Protein AF-A0A7J7MA39-F1 (afdb_monomer_lite)

Foldseek 3Di:
DDDDDDDPPPPPDDPVVVVVVVVVVVVVVVVVVVVVCVVVVCVVVVVVVCCVVCVVVVCVVCVVVVVVVCVVCVVVVVVVVVVCCVVVPPDDPPDCDLVNVLVVLVVQLVPPDDDPPVSNQVSLLVNLVSVLVVDDCLVLFDFLVRAAAEEQQFFLAPVVLVVVVLVVDQKHFYAHPDSFHTQAIAGNVQCVVPDNVVSHGNNVTDGDHDDPQFDQDDDPVGPTRGGTDHVQSSVCSSSVHRDDDPSPPPPPDD

Sequence (254 aa):
MYSATTSTDLYFKPIFLHGISASSHIVLLFFYHFIGFGEAGLIWIIPQFICSRYGLAIGAKVAPAVLVLVWICFPIAYLIRKLLDYFLGNGHATLFRRVEVQTLVDFYGNETGKGGKLTQDKMTIIAGALQLTQKIAKDTMTPISDTFAVDINAKLDRNLMKSILEKGHSRVPVYYDQSTNIIGMILVKNLLTTHPADEAPVKSVTIRKILRYIICVKLAEEEEAVGIITMEDAIEELLQEEIFDETDNHYEDS

pLDDT: mean 74.54, std 15.06, range [31.69, 94.0]

Structure (mmCIF, N/CA/C/O backbone):
data_AF-A0A7J7MA39-F1
#
_entry.id   AF-A0A7J7MA39-F1
#
loop_
_atom_site.group_PDB
_atom_site.id
_atom_site.type_symbol
_atom_site.label_atom_id
_atom_site.label_alt_id
_atom_site.label_comp_id
_atom_site.label_asym_id
_atom_site.label_entity_id
_atom_site.label_seq_id
_atom_site.pdbx_PDB_ins_code
_atom_site.Cartn_x
_atom_site.Cartn_y
_atom_site.Cartn_z
_atom_site.occupancy
_atom_site.B_iso_or_equiv
_atom_site.auth_seq_id
_atom_site.auth_comp_id
_atom_site.auth_asym_id
_atom_site.auth_atom_id
_atom_site.pdbx_PDB_model_num
ATOM 1 N N . MET A 1 1 ? 108.972 29.469 -40.947 1.00 34.16 1 MET A N 1
ATOM 2 C CA . MET A 1 1 ? 109.687 30.409 -41.831 1.00 34.16 1 MET A CA 1
ATOM 3 C C . MET A 1 1 ? 108.675 30.904 -42.857 1.00 34.16 1 MET A C 1
ATOM 5 O O . MET A 1 1 ? 108.171 30.067 -43.583 1.00 34.16 1 MET A O 1
ATOM 9 N N . TYR A 1 2 ? 108.350 32.206 -42.792 1.00 31.69 2 TYR A N 1
ATOM 10 C CA . TYR A 1 2 ? 107.570 33.053 -43.726 1.00 31.69 2 TYR A CA 1
ATOM 11 C C . TYR A 1 2 ? 106.163 32.574 -44.154 1.00 31.69 2 TYR A C 1
ATOM 13 O O . TYR A 1 2 ? 106.038 31.564 -44.825 1.00 31.69 2 TYR A O 1
ATOM 21 N N . SER A 1 3 ? 105.048 33.153 -43.685 1.00 36.38 3 SER A N 1
ATOM 22 C CA . SER A 1 3 ? 104.538 34.548 -43.728 1.00 36.38 3 SER A CA 1
ATOM 23 C C . SER A 1 3 ? 103.878 34.934 -45.060 1.00 36.38 3 SER A C 1
ATOM 25 O O . SER A 1 3 ? 104.461 34.709 -46.115 1.00 36.38 3 SER A O 1
ATOM 27 N N . ALA A 1 4 ? 102.738 35.628 -44.907 1.00 39.31 4 ALA A N 1
ATOM 28 C CA . ALA A 1 4 ? 102.087 36.579 -45.816 1.00 39.31 4 ALA A CA 1
ATOM 29 C C . ALA A 1 4 ? 101.070 36.042 -46.840 1.00 39.31 4 ALA A C 1
ATOM 31 O O . ALA A 1 4 ? 101.308 35.017 -47.459 1.00 39.31 4 ALA A O 1
ATOM 32 N N . THR A 1 5 ? 99.958 36.699 -47.189 1.00 43.91 5 THR A N 1
ATOM 33 C CA . THR A 1 5 ? 99.086 37.765 -46.639 1.00 43.91 5 THR A CA 1
ATOM 34 C C . THR A 1 5 ? 97.848 37.756 -47.572 1.00 43.91 5 THR A C 1
ATOM 36 O O . THR A 1 5 ? 97.950 37.327 -48.721 1.00 43.91 5 THR A O 1
ATOM 39 N N . THR A 1 6 ? 96.720 38.318 -47.119 1.00 40.22 6 THR A N 1
ATOM 40 C CA . THR A 1 6 ? 95.650 38.969 -47.925 1.00 40.22 6 THR A CA 1
ATOM 41 C C . THR A 1 6 ? 94.776 38.133 -48.872 1.00 40.22 6 THR A C 1
ATOM 43 O O . THR A 1 6 ? 95.186 37.783 -49.971 1.00 40.22 6 THR A O 1
ATOM 46 N N . SER A 1 7 ? 93.483 38.015 -48.545 1.00 38.22 7 SER A N 1
ATOM 47 C CA . SER A 1 7 ? 92.429 38.825 -49.202 1.00 38.22 7 SER A CA 1
ATOM 48 C C . SER A 1 7 ? 91.036 38.394 -48.742 1.00 38.22 7 SER A C 1
ATOM 50 O O . SER A 1 7 ? 90.513 37.347 -49.115 1.00 38.22 7 SER A O 1
ATOM 52 N N . THR A 1 8 ? 90.431 39.241 -47.922 1.00 42.62 8 THR A N 1
ATOM 53 C CA . THR A 1 8 ? 89.078 39.167 -47.361 1.00 42.62 8 THR A CA 1
ATOM 54 C C . THR A 1 8 ? 88.000 39.644 -48.345 1.00 42.62 8 THR A C 1
ATOM 56 O O . THR A 1 8 ? 87.082 40.336 -47.930 1.00 42.62 8 THR A O 1
ATOM 59 N N . ASP A 1 9 ? 88.075 39.271 -49.627 1.00 40.34 9 ASP A N 1
ATOM 60 C CA . ASP A 1 9 ? 87.175 39.819 -50.666 1.00 40.34 9 ASP A CA 1
ATOM 61 C C . ASP A 1 9 ? 86.405 38.774 -51.495 1.00 40.34 9 ASP A C 1
ATOM 63 O O . ASP A 1 9 ? 85.763 39.121 -52.484 1.00 40.34 9 ASP A O 1
ATOM 67 N N . LEU A 1 10 ? 86.394 37.491 -51.102 1.00 42.72 10 LEU A N 1
ATOM 68 C CA . LEU A 1 10 ? 85.765 36.436 -51.922 1.00 42.72 10 LEU A CA 1
ATOM 69 C C . LEU A 1 10 ? 84.609 35.654 -51.277 1.00 42.72 10 LEU A C 1
ATOM 71 O O . LEU A 1 10 ? 84.162 34.664 -51.848 1.00 42.72 10 LEU A O 1
ATOM 75 N N . TYR A 1 11 ? 84.096 36.076 -50.117 1.00 41.38 11 TYR A N 1
ATOM 76 C CA . TYR A 1 11 ? 83.075 35.304 -49.383 1.00 41.38 11 TYR A CA 1
ATOM 77 C C . TYR A 1 11 ? 81.691 35.965 -49.288 1.00 41.38 11 TYR A C 1
ATOM 79 O O . TYR A 1 11 ? 80.802 35.410 -48.647 1.00 41.38 11 TYR A O 1
ATOM 87 N N . PHE A 1 12 ? 81.453 37.108 -49.948 1.00 45.50 12 PHE A N 1
ATOM 88 C CA . PHE A 1 12 ? 80.163 37.819 -49.848 1.00 45.50 12 PHE A CA 1
ATOM 89 C C . PHE A 1 12 ? 79.149 37.532 -50.981 1.00 45.50 12 PHE A C 1
ATOM 91 O O . PHE A 1 12 ? 78.081 38.137 -51.042 1.00 45.50 12 PHE A O 1
ATOM 98 N N . LYS A 1 13 ? 79.407 36.570 -51.877 1.00 47.84 13 LYS A N 1
ATOM 99 C CA . LYS A 1 13 ? 78.417 36.091 -52.870 1.00 47.84 13 LYS A CA 1
ATOM 100 C C . LYS A 1 13 ? 78.799 34.657 -53.272 1.00 47.84 13 LYS A C 1
ATOM 102 O O . LYS A 1 13 ? 79.857 34.514 -53.872 1.00 47.84 13 LYS A O 1
ATOM 107 N N . PRO A 1 14 ? 78.028 33.601 -52.911 1.00 46.00 14 PRO A N 1
ATOM 108 C CA . PRO A 1 14 ? 76.622 33.444 -53.292 1.00 46.00 14 PRO A CA 1
ATOM 109 C C . PRO A 1 14 ? 75.746 32.723 -52.230 1.00 46.00 14 PRO A C 1
ATOM 111 O O . PRO A 1 14 ? 74.982 31.825 -52.565 1.00 46.00 14 PRO A O 1
ATOM 114 N N . ILE A 1 15 ? 75.811 33.089 -50.946 1.00 51.97 15 ILE A N 1
ATOM 115 C CA . ILE A 1 15 ? 74.946 32.460 -49.916 1.00 51.97 15 ILE A CA 1
ATOM 116 C C . ILE A 1 15 ? 73.502 33.002 -49.993 1.00 51.97 15 ILE A C 1
ATOM 118 O O . ILE A 1 15 ? 72.536 32.255 -49.845 1.00 51.97 15 ILE A O 1
ATOM 122 N N . PHE A 1 16 ? 73.335 34.283 -50.347 1.00 48.62 16 PHE A N 1
ATOM 123 C CA . PHE A 1 16 ? 72.013 34.902 -50.523 1.00 48.62 16 PHE A CA 1
ATOM 124 C C . PHE A 1 16 ? 71.206 34.320 -51.698 1.00 48.62 16 PHE A C 1
ATOM 126 O O . PHE A 1 16 ? 69.980 34.298 -51.638 1.00 48.62 16 PHE A O 1
ATOM 133 N N . LEU A 1 17 ? 71.858 33.798 -52.745 1.00 50.12 17 LEU A N 1
ATOM 134 C CA . LEU A 1 17 ? 71.158 33.237 -53.911 1.00 50.12 17 LEU A CA 1
ATOM 135 C C . LEU A 1 17 ? 70.534 31.859 -53.624 1.00 50.12 17 LEU A C 1
ATOM 137 O O . LEU A 1 17 ? 69.466 31.562 -54.154 1.00 50.12 17 LEU A O 1
ATOM 141 N N . HIS A 1 18 ? 71.129 31.056 -52.735 1.00 51.00 18 HIS A N 1
ATOM 142 C CA . HIS A 1 18 ? 70.558 29.765 -52.329 1.00 51.00 18 HIS A CA 1
ATOM 143 C C . HIS A 1 18 ? 69.378 29.914 -51.351 1.00 51.00 18 HIS A C 1
ATOM 145 O O . HIS A 1 18 ? 68.410 29.161 -51.447 1.00 51.00 18 HIS A O 1
ATOM 151 N N . GLY A 1 19 ? 69.408 30.914 -50.460 1.00 53.59 19 GLY A N 1
ATOM 152 C CA . GLY A 1 19 ? 68.295 31.198 -49.540 1.00 53.59 19 GLY A CA 1
ATOM 153 C C . GLY A 1 19 ? 67.065 31.802 -50.231 1.00 53.59 19 GLY A C 1
ATOM 154 O O . GLY A 1 19 ? 65.933 31.438 -49.915 1.00 53.59 19 GLY A O 1
ATOM 155 N N . ILE A 1 20 ? 67.276 32.679 -51.221 1.00 55.56 20 ILE A N 1
ATOM 156 C CA . ILE A 1 20 ? 66.187 33.295 -51.997 1.00 55.56 20 ILE A CA 1
ATOM 157 C C . ILE A 1 20 ? 65.557 32.281 -52.961 1.00 55.56 20 ILE A C 1
ATOM 159 O O . ILE A 1 20 ? 64.333 32.248 -53.077 1.00 55.56 20 ILE A O 1
ATOM 163 N N . SER A 1 21 ? 66.362 31.414 -53.594 1.00 57.47 21 SER A N 1
ATOM 164 C CA . SER A 1 21 ? 65.841 30.373 -54.489 1.00 57.47 21 SER A CA 1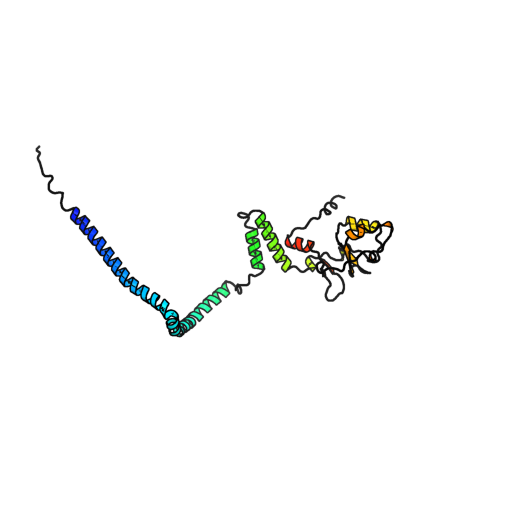
ATOM 165 C C . SER A 1 21 ? 64.971 29.365 -53.730 1.00 57.47 21 SER A C 1
ATOM 167 O O . SER A 1 21 ? 63.853 29.090 -54.151 1.00 57.47 21 SER A O 1
ATOM 169 N N . ALA A 1 22 ? 65.406 28.893 -52.556 1.00 60.16 22 ALA A N 1
ATOM 170 C CA . ALA A 1 22 ? 64.594 27.997 -51.728 1.00 60.16 22 ALA A CA 1
ATOM 171 C C . ALA A 1 22 ? 63.268 28.643 -51.273 1.00 60.16 22 ALA A C 1
ATOM 173 O O . ALA A 1 22 ? 62.227 27.989 -51.302 1.00 60.16 22 ALA A O 1
ATOM 174 N N . SER A 1 23 ? 63.281 29.935 -50.921 1.00 66.00 23 SER A N 1
ATOM 175 C CA . SER A 1 23 ? 62.079 30.675 -50.507 1.00 66.00 23 SER A CA 1
ATOM 176 C C . SER A 1 23 ? 61.074 30.864 -51.653 1.00 66.00 23 SER A C 1
ATOM 178 O O . SER A 1 23 ? 59.878 30.629 -51.476 1.00 66.00 23 SER A O 1
ATOM 180 N N . SER A 1 24 ? 61.540 31.200 -52.864 1.00 70.81 24 SER A N 1
ATOM 181 C CA . SER A 1 24 ? 60.651 31.387 -54.019 1.00 70.81 24 SER A CA 1
ATOM 182 C C . SER A 1 24 ? 59.959 30.091 -54.446 1.00 70.81 24 SER A C 1
ATOM 184 O O . SER A 1 24 ? 58.787 30.115 -54.817 1.00 70.81 24 SER A O 1
ATOM 186 N N . HIS A 1 25 ? 60.654 28.951 -54.352 1.00 77.75 25 HIS A N 1
ATOM 187 C CA . HIS A 1 25 ? 60.080 27.642 -54.690 1.00 77.75 25 HIS A CA 1
ATOM 188 C C . HIS A 1 25 ? 58.974 27.228 -53.718 1.00 77.75 25 HIS A C 1
ATOM 190 O O . HIS A 1 25 ? 57.956 26.682 -54.139 1.00 77.75 25 HIS A O 1
ATOM 196 N N . ILE A 1 26 ? 59.140 27.534 -52.429 1.00 78.81 26 ILE A N 1
ATOM 197 C CA . ILE A 1 26 ? 58.133 27.253 -51.400 1.00 78.81 26 ILE A CA 1
ATOM 198 C C . ILE A 1 26 ? 56.873 28.087 -51.649 1.00 78.81 26 ILE A C 1
ATOM 200 O O . ILE A 1 26 ? 55.771 27.542 -51.651 1.00 78.81 26 ILE A O 1
ATOM 204 N N . VAL A 1 27 ? 57.021 29.386 -51.928 1.00 81.50 27 VAL A N 1
ATOM 205 C CA . VAL A 1 27 ? 55.880 30.271 -52.220 1.00 81.50 27 VAL A CA 1
ATOM 206 C C . VAL A 1 27 ? 55.114 29.794 -53.457 1.00 81.50 27 VAL A C 1
ATOM 208 O O . VAL A 1 27 ? 53.888 29.717 -53.418 1.00 81.50 27 VAL A O 1
ATOM 211 N N . LEU A 1 28 ? 55.808 29.400 -54.529 1.00 81.06 28 LEU A N 1
ATOM 212 C CA . LEU A 1 28 ? 55.158 28.877 -55.735 1.00 81.06 28 LEU A CA 1
ATOM 213 C C . LEU A 1 28 ? 54.421 27.554 -55.485 1.00 81.06 28 LEU A C 1
ATOM 215 O O . LEU A 1 28 ? 53.314 27.381 -55.991 1.00 81.06 28 LEU A O 1
ATOM 219 N N . LEU A 1 29 ? 54.979 26.650 -54.671 1.00 78.81 29 LEU A N 1
ATOM 220 C CA . LEU A 1 29 ? 54.300 25.413 -54.271 1.00 78.81 29 LEU A CA 1
ATOM 221 C C . LEU A 1 29 ? 53.035 25.685 -53.449 1.00 78.81 29 LEU A C 1
ATOM 223 O O . LEU A 1 29 ? 52.005 25.063 -53.706 1.00 78.81 29 LEU A O 1
ATOM 227 N N . PHE A 1 30 ? 53.078 26.637 -52.511 1.00 81.94 30 PHE A N 1
ATOM 228 C CA . PHE A 1 30 ? 51.889 27.052 -51.762 1.00 81.94 30 PHE A CA 1
ATOM 229 C C . PHE A 1 30 ? 50.820 27.658 -52.674 1.00 81.94 30 PHE A C 1
ATOM 231 O O . PHE A 1 30 ? 49.648 27.318 -52.532 1.00 81.94 30 PHE A O 1
ATOM 238 N N . PHE A 1 31 ? 51.204 28.491 -53.645 1.00 82.00 31 PHE A N 1
ATOM 239 C CA . PHE A 1 31 ? 50.271 29.049 -54.628 1.00 82.00 31 PHE A CA 1
ATOM 240 C C . PHE A 1 31 ? 49.638 27.965 -55.509 1.00 82.00 31 PHE A C 1
ATOM 242 O O . PHE A 1 31 ? 48.424 27.971 -55.697 1.00 82.00 31 PHE A O 1
ATOM 249 N N . TYR A 1 32 ? 50.425 27.002 -55.998 1.00 79.56 32 TYR A N 1
ATOM 250 C CA . TYR A 1 32 ? 49.908 25.874 -56.779 1.00 79.56 32 TYR A CA 1
ATOM 251 C C . TYR A 1 32 ? 48.978 24.974 -55.963 1.00 79.56 32 TYR A C 1
ATOM 253 O O . TYR A 1 32 ? 47.945 24.543 -56.471 1.00 79.56 32 TYR A O 1
ATOM 261 N N . HIS A 1 33 ? 49.308 24.716 -54.696 1.00 77.06 33 HIS A N 1
ATOM 262 C CA . HIS A 1 33 ? 48.449 23.944 -53.804 1.00 77.06 33 HIS A CA 1
ATOM 263 C C . HIS A 1 33 ? 47.151 24.693 -53.481 1.00 77.06 33 HIS A C 1
ATOM 265 O O . HIS A 1 33 ? 46.083 24.095 -53.518 1.00 77.06 33 HIS A O 1
ATOM 271 N N . PHE A 1 34 ? 47.219 26.002 -53.225 1.00 78.06 34 PHE A N 1
ATOM 272 C CA . PHE A 1 34 ? 46.048 26.830 -52.933 1.00 78.06 34 PHE A CA 1
ATOM 273 C C . PHE A 1 34 ? 45.106 26.945 -54.138 1.00 78.06 34 PHE A C 1
ATOM 275 O O . PHE A 1 34 ? 43.899 26.780 -53.989 1.00 78.06 34 PHE A O 1
ATOM 282 N N . ILE A 1 35 ? 45.651 27.153 -55.342 1.00 75.56 35 ILE A N 1
ATOM 283 C CA . ILE A 1 35 ? 44.871 27.174 -56.589 1.00 75.56 35 ILE A CA 1
ATOM 284 C C . ILE A 1 35 ? 44.294 25.782 -56.879 1.00 75.56 35 ILE A C 1
ATOM 286 O O . ILE A 1 35 ? 43.105 25.660 -57.162 1.00 75.56 35 ILE A O 1
ATOM 290 N N . GLY A 1 36 ? 45.093 24.720 -56.729 1.00 69.88 36 GLY A N 1
ATOM 291 C CA . GLY A 1 36 ? 44.627 23.342 -56.898 1.00 69.88 36 GLY A CA 1
ATOM 292 C C . GLY A 1 36 ? 43.518 22.959 -55.913 1.00 69.88 36 GLY A C 1
ATOM 293 O O . GLY A 1 36 ? 42.562 22.286 -56.292 1.00 69.88 36 GLY A O 1
ATOM 294 N N . PHE A 1 37 ? 43.602 23.434 -54.668 1.00 67.75 37 PHE A N 1
ATOM 295 C CA . PHE A 1 37 ? 42.571 23.232 -53.652 1.00 67.75 37 PHE A CA 1
ATOM 296 C C . PHE A 1 37 ? 41.325 24.091 -53.906 1.00 67.75 37 PHE A C 1
ATOM 298 O O . PHE A 1 37 ? 40.217 23.638 -53.636 1.00 67.75 37 PHE A O 1
ATOM 305 N N . GLY A 1 38 ? 41.475 25.296 -54.463 1.00 67.62 38 GLY A N 1
ATOM 306 C CA . GLY A 1 38 ? 40.356 26.160 -54.849 1.00 67.62 38 GLY A CA 1
ATOM 307 C C . GLY A 1 38 ? 39.498 25.559 -55.965 1.00 67.62 38 GLY A C 1
ATOM 308 O O . GLY A 1 38 ? 38.278 25.474 -55.826 1.00 67.62 38 GLY A O 1
ATOM 309 N N . GLU A 1 39 ? 40.131 25.063 -57.030 1.00 66.19 39 GLU A N 1
ATOM 310 C CA . GLU A 1 39 ? 39.438 24.428 -58.163 1.00 66.19 39 GLU A CA 1
ATOM 311 C C . GLU A 1 39 ? 38.814 23.074 -57.769 1.00 66.19 39 GLU A C 1
ATOM 313 O O . GLU A 1 39 ? 37.659 22.783 -58.094 1.00 66.19 39 GLU A O 1
ATOM 318 N N . ALA A 1 40 ? 39.535 22.257 -56.988 1.00 67.44 40 ALA A N 1
ATOM 319 C CA . ALA A 1 40 ? 39.008 20.993 -56.463 1.00 67.44 40 ALA A CA 1
ATOM 320 C C . ALA A 1 40 ? 37.904 21.207 -55.409 1.00 67.44 40 ALA A C 1
ATOM 322 O O . ALA A 1 40 ? 36.951 20.428 -55.330 1.00 67.44 40 ALA A O 1
ATOM 323 N N . GLY A 1 41 ? 38.000 22.282 -54.625 1.00 67.75 41 GLY A N 1
ATOM 324 C CA . GLY A 1 41 ? 37.010 22.670 -53.626 1.00 67.75 41 GLY A CA 1
ATOM 325 C C . GLY A 1 41 ? 35.696 23.123 -54.257 1.00 67.75 41 GLY A C 1
ATOM 326 O O . GLY A 1 41 ? 34.629 22.775 -53.751 1.00 67.75 41 GLY A O 1
ATOM 327 N N . LEU A 1 42 ? 35.750 23.816 -55.401 1.00 68.75 42 LEU A N 1
ATOM 328 C CA . LEU A 1 42 ? 34.556 24.202 -56.153 1.00 68.75 42 LEU A CA 1
ATOM 329 C C . LEU A 1 42 ? 33.785 22.963 -56.639 1.00 68.75 42 LEU A C 1
ATOM 331 O O . LEU A 1 42 ? 32.572 22.879 -56.461 1.00 68.75 42 LEU A O 1
ATOM 335 N N . ILE A 1 43 ? 34.482 21.953 -57.169 1.00 72.62 43 ILE A N 1
ATOM 336 C CA . ILE A 1 43 ? 33.870 20.682 -57.600 1.00 72.62 43 ILE A CA 1
ATOM 337 C C . ILE A 1 43 ? 33.190 19.951 -56.433 1.00 72.62 43 ILE A C 1
ATOM 339 O O . ILE A 1 43 ? 32.160 19.310 -56.637 1.00 72.62 43 ILE A O 1
ATOM 343 N N . TRP A 1 44 ? 33.713 20.072 -55.212 1.00 72.69 44 TRP A N 1
ATOM 344 C CA . TRP A 1 44 ? 33.116 19.462 -54.020 1.00 72.69 44 TRP A CA 1
ATOM 345 C C . TRP A 1 44 ? 31.921 20.263 -53.472 1.00 72.69 44 TRP A C 1
ATOM 347 O O . TRP A 1 44 ? 30.945 19.682 -52.998 1.00 72.69 44 TRP A O 1
ATOM 357 N N . ILE A 1 45 ? 31.954 21.596 -53.587 1.00 77.94 45 ILE A N 1
ATOM 358 C CA . ILE A 1 45 ? 30.892 22.483 -53.088 1.00 77.94 45 ILE A CA 1
ATOM 359 C C . ILE A 1 45 ? 29.666 22.508 -54.017 1.00 77.94 45 ILE A C 1
ATOM 361 O O . ILE A 1 45 ? 28.536 22.643 -53.544 1.00 77.94 45 ILE A O 1
ATOM 365 N N . ILE A 1 46 ? 29.865 22.359 -55.335 1.00 77.38 46 ILE A N 1
ATOM 366 C CA . ILE A 1 46 ? 28.800 22.438 -56.349 1.00 77.38 46 ILE A CA 1
ATOM 367 C C . ILE A 1 46 ? 27.680 21.407 -56.092 1.00 77.38 46 ILE A C 1
ATOM 369 O O . ILE A 1 46 ? 26.515 21.816 -56.037 1.00 77.38 46 ILE A O 1
ATOM 373 N N . PRO A 1 47 ? 27.965 20.108 -55.861 1.00 73.19 47 PRO A N 1
ATOM 374 C CA . PRO A 1 47 ? 26.942 19.128 -55.503 1.00 73.19 47 PRO A CA 1
ATOM 375 C C . PRO A 1 47 ? 26.154 19.518 -54.250 1.00 73.19 47 PRO A C 1
ATOM 377 O O . PRO A 1 47 ? 24.935 19.373 -54.224 1.00 73.19 47 PRO A O 1
ATOM 380 N N . GLN A 1 48 ? 26.820 20.067 -53.232 1.00 72.69 48 GLN A N 1
ATOM 381 C CA . GLN A 1 48 ? 26.181 20.456 -51.975 1.00 72.69 48 GLN A CA 1
ATOM 382 C C . GLN A 1 48 ? 25.234 21.654 -52.152 1.00 72.69 48 GLN A C 1
ATOM 384 O O . GLN A 1 48 ? 24.124 21.656 -51.614 1.00 72.69 48 GLN A O 1
ATOM 389 N N . PHE A 1 49 ? 25.614 22.629 -52.982 1.00 78.44 49 PHE A N 1
ATOM 390 C CA . PHE A 1 49 ? 24.737 23.735 -53.378 1.00 78.44 49 PHE A CA 1
ATOM 391 C C . PHE A 1 49 ? 23.527 23.262 -54.200 1.00 78.44 49 PHE A C 1
ATOM 393 O O . PHE A 1 49 ? 22.398 23.689 -53.943 1.00 78.44 49 PHE A O 1
ATOM 400 N N . ILE A 1 50 ? 23.732 22.351 -55.157 1.00 76.38 50 ILE A N 1
ATOM 401 C CA . ILE A 1 50 ? 22.658 21.795 -55.997 1.00 76.38 50 ILE A CA 1
ATOM 402 C C . ILE A 1 50 ? 21.675 20.971 -55.155 1.00 76.38 50 ILE A C 1
ATOM 404 O O . ILE A 1 50 ? 20.461 21.137 -55.297 1.00 76.38 50 ILE A O 1
ATOM 408 N N . CYS A 1 51 ? 22.178 20.139 -54.239 1.00 70.81 51 CYS A N 1
ATOM 409 C CA . CYS A 1 51 ? 21.360 19.371 -53.301 1.00 70.81 51 CYS A CA 1
ATOM 410 C C . CYS A 1 51 ? 20.557 20.273 -52.354 1.00 70.81 51 CYS A C 1
ATOM 412 O O . CYS A 1 51 ? 19.423 19.940 -52.025 1.00 70.81 51 CYS A O 1
ATOM 414 N N . SER A 1 52 ? 21.082 21.438 -51.968 1.00 73.31 52 SER A N 1
ATOM 415 C CA . SER A 1 52 ? 20.341 22.407 -51.146 1.00 73.31 52 SER A CA 1
ATOM 416 C C . SER A 1 52 ? 19.192 23.084 -51.915 1.00 73.31 52 SER A C 1
ATOM 418 O O . SER A 1 52 ? 18.105 23.281 -51.376 1.00 73.31 52 SER A O 1
ATOM 420 N N . ARG A 1 53 ? 19.381 23.386 -53.210 1.00 76.50 53 ARG A N 1
ATOM 421 C CA . ARG A 1 53 ? 18.371 24.065 -54.050 1.00 76.50 53 ARG A CA 1
ATOM 422 C C . ARG A 1 53 ? 17.305 23.118 -54.620 1.00 76.50 53 ARG A C 1
ATOM 424 O O . ARG A 1 53 ? 16.140 23.497 -54.698 1.00 76.50 53 ARG A O 1
ATOM 431 N N . TYR A 1 54 ? 17.698 21.912 -55.037 1.00 77.31 54 TYR A N 1
ATOM 432 C CA . TYR A 1 54 ? 16.847 20.947 -55.754 1.00 77.31 54 TYR A CA 1
ATOM 433 C C . TYR A 1 54 ? 16.707 19.596 -55.035 1.00 77.31 54 TYR A C 1
ATOM 435 O O . TYR A 1 54 ? 16.260 18.620 -55.641 1.00 77.31 54 TYR A O 1
ATOM 443 N N . GLY A 1 55 ? 17.056 19.524 -53.747 1.00 75.50 55 GLY A N 1
ATOM 444 C CA . GLY A 1 55 ? 17.107 18.276 -52.977 1.00 75.50 55 GLY A CA 1
ATOM 445 C C . GLY A 1 55 ? 15.826 17.446 -53.031 1.00 75.50 55 GLY A C 1
ATOM 446 O O . GLY A 1 55 ? 15.900 16.230 -53.163 1.00 75.50 55 GLY A O 1
ATOM 447 N N . LEU A 1 56 ? 14.652 18.086 -53.035 1.00 78.12 56 LEU A N 1
ATOM 448 C CA . LEU A 1 56 ? 13.369 17.378 -53.108 1.00 78.12 56 LEU A CA 1
ATOM 449 C C . LEU A 1 56 ? 13.122 16.722 -54.480 1.00 78.12 56 LEU A C 1
ATOM 451 O O . LEU A 1 56 ? 12.664 15.584 -54.550 1.00 78.12 56 LEU A O 1
ATOM 455 N N . ALA A 1 57 ? 13.454 17.411 -55.577 1.00 81.50 57 ALA A N 1
ATOM 456 C CA . ALA A 1 57 ? 13.270 16.895 -56.936 1.00 81.50 57 ALA A CA 1
ATOM 457 C C . ALA A 1 57 ? 14.288 15.793 -57.270 1.00 81.50 57 ALA A C 1
ATOM 459 O O . ALA A 1 57 ? 13.937 14.774 -57.869 1.00 81.50 57 ALA A O 1
ATOM 460 N N . ILE A 1 58 ? 15.539 15.976 -56.835 1.00 81.94 58 ILE A N 1
ATOM 461 C CA . ILE A 1 58 ? 16.601 14.973 -56.959 1.00 81.94 58 ILE A CA 1
ATOM 462 C C . ILE A 1 58 ? 16.258 13.759 -56.090 1.00 81.94 58 ILE A C 1
ATOM 464 O O . ILE A 1 58 ? 16.293 12.632 -56.575 1.00 81.94 58 ILE A O 1
ATOM 468 N N . GLY A 1 59 ? 15.821 13.985 -54.849 1.00 81.75 59 GLY A N 1
ATOM 469 C CA . GLY A 1 59 ? 15.357 12.940 -53.942 1.00 81.75 59 GLY A CA 1
ATOM 470 C C . GLY A 1 59 ? 14.219 12.112 -54.536 1.00 81.75 59 GLY A C 1
ATOM 471 O O . GLY A 1 59 ? 14.296 10.889 -54.525 1.00 81.75 59 GLY A O 1
ATOM 472 N N . ALA A 1 60 ? 13.214 12.745 -55.150 1.00 85.69 60 ALA A N 1
ATOM 473 C CA . ALA A 1 60 ? 12.105 12.036 -55.793 1.00 85.69 60 ALA A CA 1
ATOM 474 C C . ALA A 1 60 ? 12.544 11.174 -56.992 1.00 85.69 60 ALA A C 1
ATOM 476 O O . ALA A 1 60 ? 12.025 10.077 -57.189 1.00 85.69 60 ALA A O 1
ATOM 477 N N . LYS A 1 61 ? 13.512 11.639 -57.793 1.00 87.00 61 LYS A N 1
ATOM 478 C CA . LYS A 1 61 ? 14.048 10.873 -58.934 1.00 87.00 61 LYS A CA 1
ATOM 479 C C . LYS A 1 61 ? 14.972 9.734 -58.508 1.00 87.00 61 LYS A C 1
ATOM 481 O O . LYS A 1 61 ? 15.005 8.704 -59.174 1.00 87.00 61 LYS A O 1
ATOM 486 N N . VAL A 1 62 ? 15.698 9.911 -57.407 1.00 88.12 62 VAL A N 1
ATOM 487 C CA . VAL A 1 62 ? 16.651 8.932 -56.862 1.00 88.12 62 VAL A CA 1
ATOM 488 C C . VAL A 1 62 ? 15.975 7.950 -55.887 1.00 88.12 62 VAL A C 1
ATOM 490 O O . VAL A 1 62 ? 16.503 6.867 -55.640 1.00 88.12 62 VAL A O 1
ATOM 493 N N . ALA A 1 63 ? 14.763 8.255 -55.410 1.00 86.56 63 ALA A N 1
ATOM 494 C CA . ALA A 1 63 ? 13.955 7.403 -54.535 1.00 86.56 63 ALA A CA 1
ATOM 495 C C . ALA A 1 63 ? 13.849 5.926 -54.973 1.00 86.56 63 ALA A C 1
ATOM 497 O O . ALA A 1 63 ? 14.106 5.062 -54.131 1.00 86.56 63 ALA A O 1
ATOM 498 N N . PRO A 1 64 ? 13.534 5.576 -56.241 1.00 87.81 64 PRO A N 1
ATOM 499 C CA . PRO A 1 64 ? 13.460 4.169 -56.638 1.00 87.81 64 PRO A CA 1
ATOM 500 C C . PRO A 1 64 ? 14.816 3.453 -56.545 1.00 87.81 64 PRO A C 1
ATOM 502 O O . PRO A 1 64 ? 14.856 2.282 -56.179 1.00 87.81 64 PRO A O 1
ATOM 505 N N . ALA A 1 65 ? 15.931 4.145 -56.801 1.00 92.00 65 ALA A N 1
ATOM 506 C CA . ALA A 1 65 ? 17.269 3.566 -56.671 1.00 92.00 65 ALA A CA 1
ATOM 507 C C . ALA A 1 65 ? 17.640 3.308 -55.200 1.00 92.00 65 ALA A C 1
ATOM 509 O O . ALA A 1 65 ? 18.174 2.250 -54.869 1.00 92.00 65 ALA A O 1
ATOM 510 N N . VAL A 1 66 ? 17.298 4.239 -54.302 1.00 90.50 66 VAL A N 1
ATOM 511 C CA . VAL A 1 66 ? 17.487 4.061 -52.852 1.00 90.50 66 VAL A CA 1
ATOM 512 C C . VAL A 1 66 ? 16.622 2.918 -52.331 1.00 90.50 66 VAL A C 1
ATOM 514 O O . VAL A 1 66 ? 17.089 2.134 -51.513 1.00 90.50 66 VAL A O 1
ATOM 517 N N . LEU A 1 67 ? 15.392 2.764 -52.829 1.00 86.50 67 LEU A N 1
ATOM 518 C CA . LEU A 1 67 ? 14.529 1.658 -52.423 1.00 86.50 67 LEU A CA 1
ATOM 519 C C . LEU A 1 67 ? 15.144 0.305 -52.806 1.00 86.50 67 LEU A C 1
ATOM 521 O O . LEU A 1 67 ? 15.187 -0.595 -51.972 1.00 86.50 67 LEU A O 1
ATOM 525 N N . VAL A 1 68 ? 15.692 0.173 -54.018 1.00 93.12 68 VAL A N 1
ATOM 526 C CA . VAL A 1 68 ? 16.432 -1.034 -54.437 1.00 93.12 68 VAL A CA 1
ATOM 527 C C . VAL A 1 68 ? 17.638 -1.293 -53.528 1.00 93.12 68 VAL A C 1
ATOM 529 O O . VAL A 1 68 ? 17.859 -2.429 -53.112 1.00 93.12 68 VAL A O 1
ATOM 532 N N . LEU A 1 69 ? 18.384 -0.251 -53.151 1.00 91.81 69 LEU A N 1
ATOM 533 C CA . LEU A 1 69 ? 19.493 -0.378 -52.203 1.00 91.81 69 LEU A CA 1
ATOM 534 C C . LEU A 1 69 ? 19.018 -0.853 -50.821 1.00 91.81 69 LEU A C 1
ATOM 536 O O . LEU A 1 69 ? 19.658 -1.712 -50.218 1.00 91.81 69 LEU A O 1
ATOM 540 N N . VAL A 1 70 ? 17.882 -0.346 -50.335 1.00 92.38 70 VAL A N 1
ATOM 541 C CA . VAL A 1 70 ? 17.263 -0.806 -49.083 1.00 92.38 70 VAL A CA 1
ATOM 542 C C . VAL A 1 70 ? 16.901 -2.283 -49.181 1.00 92.38 70 VAL A C 1
ATOM 544 O O . VAL A 1 70 ? 17.210 -3.024 -48.256 1.00 92.38 70 VAL A O 1
ATOM 547 N N . TRP A 1 71 ? 16.335 -2.739 -50.300 1.00 94.00 71 TRP A N 1
ATOM 548 C CA . TRP A 1 71 ? 16.039 -4.158 -50.524 1.00 94.00 71 TRP A CA 1
ATOM 549 C C . TRP A 1 71 ? 17.292 -5.044 -50.491 1.00 94.00 71 TRP A C 1
ATOM 551 O O . TRP A 1 71 ? 17.228 -6.154 -49.969 1.00 94.00 71 TRP A O 1
ATOM 561 N N . ILE A 1 72 ? 18.432 -4.556 -50.989 1.00 93.19 72 ILE A N 1
ATOM 562 C CA . ILE A 1 72 ? 19.718 -5.276 -50.946 1.00 93.19 72 ILE A CA 1
ATOM 563 C C . ILE A 1 72 ? 20.328 -5.264 -49.536 1.00 93.19 72 ILE A C 1
ATOM 565 O O . ILE A 1 72 ? 20.870 -6.272 -49.087 1.00 93.19 72 ILE A O 1
ATOM 569 N N . CYS A 1 73 ? 20.226 -4.148 -48.812 1.00 92.12 73 CYS A N 1
ATOM 570 C CA . CYS A 1 73 ? 20.706 -4.044 -47.432 1.00 92.12 73 CYS A CA 1
ATOM 571 C C . CYS A 1 73 ? 19.813 -4.793 -46.436 1.00 92.12 73 CYS A C 1
ATOM 573 O O . CYS A 1 73 ? 20.295 -5.246 -45.400 1.00 92.12 73 CYS A O 1
ATOM 575 N N . PHE A 1 74 ? 18.524 -4.948 -46.737 1.00 93.88 74 PHE A N 1
ATOM 576 C CA . PHE A 1 74 ? 17.545 -5.593 -45.871 1.00 93.88 74 PHE A CA 1
ATOM 577 C C . PHE A 1 74 ? 17.939 -7.009 -45.409 1.00 93.88 74 PHE A C 1
ATOM 579 O O . PHE A 1 74 ? 17.881 -7.243 -44.203 1.00 93.88 74 PHE A O 1
ATOM 586 N N . PRO A 1 75 ? 18.385 -7.953 -46.268 1.00 93.81 75 PRO A N 1
ATOM 587 C CA . PRO A 1 75 ? 18.808 -9.281 -45.814 1.00 93.81 75 PRO A CA 1
ATOM 588 C C . PRO A 1 75 ? 20.016 -9.231 -44.871 1.00 93.81 75 PRO A C 1
ATOM 590 O O . PRO A 1 75 ? 20.067 -9.987 -43.902 1.00 93.81 75 PRO A O 1
ATOM 593 N N . ILE A 1 76 ? 20.959 -8.315 -45.109 1.00 92.56 76 ILE A N 1
ATOM 594 C CA . ILE A 1 76 ? 22.148 -8.138 -44.265 1.00 92.56 76 ILE A CA 1
ATOM 595 C C . ILE A 1 76 ? 21.738 -7.558 -42.907 1.00 92.56 76 ILE A C 1
ATOM 597 O O . ILE A 1 76 ? 22.106 -8.094 -41.864 1.00 92.56 76 ILE A O 1
ATOM 601 N N . ALA A 1 77 ? 20.918 -6.507 -42.910 1.00 89.62 77 ALA A N 1
ATOM 602 C CA . ALA A 1 77 ? 20.396 -5.888 -41.697 1.00 89.62 77 ALA A CA 1
ATOM 603 C C . ALA A 1 77 ? 19.536 -6.865 -40.881 1.00 89.62 77 ALA A C 1
ATOM 605 O O . ALA A 1 77 ? 19.642 -6.906 -39.657 1.00 89.62 77 ALA A O 1
ATOM 606 N N . TYR A 1 78 ? 18.726 -7.692 -41.546 1.00 92.19 78 TYR A N 1
ATOM 607 C CA . TYR A 1 78 ? 17.946 -8.745 -40.901 1.00 92.19 78 TYR A CA 1
ATOM 608 C C . TYR A 1 78 ? 18.845 -9.804 -40.256 1.00 92.19 78 TYR A C 1
ATOM 610 O O . TYR A 1 78 ? 18.574 -10.216 -39.130 1.00 92.19 78 TYR A O 1
ATOM 618 N N . LEU A 1 79 ? 19.923 -10.221 -40.930 1.00 92.00 79 LEU A N 1
ATOM 619 C CA . LEU A 1 79 ? 20.880 -11.183 -40.384 1.00 92.00 79 LEU A CA 1
ATOM 620 C C . LEU A 1 79 ? 21.590 -10.624 -39.146 1.00 92.00 79 LEU A C 1
ATOM 622 O O . LEU A 1 79 ? 21.660 -11.310 -38.131 1.00 92.00 79 LEU A O 1
ATOM 626 N N . ILE A 1 80 ? 22.052 -9.372 -39.212 1.00 89.50 80 ILE A N 1
ATOM 627 C CA . ILE A 1 80 ? 22.691 -8.684 -38.083 1.00 89.50 80 ILE A CA 1
ATOM 628 C C . ILE A 1 80 ? 21.708 -8.547 -36.920 1.00 89.50 80 ILE A C 1
ATOM 630 O O . ILE A 1 80 ? 22.056 -8.890 -35.796 1.00 89.50 80 ILE A O 1
ATOM 634 N N . ARG A 1 81 ? 20.467 -8.113 -37.184 1.00 86.12 81 ARG A N 1
ATOM 635 C CA . ARG A 1 81 ? 19.423 -7.997 -36.157 1.00 86.12 81 ARG A CA 1
ATOM 636 C C . ARG A 1 81 ? 19.132 -9.344 -35.506 1.00 86.12 81 ARG A C 1
ATOM 638 O O . ARG A 1 81 ? 19.134 -9.435 -34.292 1.00 86.12 81 ARG A O 1
ATOM 645 N N . LYS A 1 82 ? 18.939 -10.401 -36.298 1.00 84.44 82 LYS A N 1
ATOM 646 C CA . LYS A 1 82 ? 18.639 -11.746 -35.790 1.00 84.44 82 LYS A CA 1
ATOM 647 C C . LYS A 1 82 ? 19.797 -12.331 -34.982 1.00 84.44 82 LYS A C 1
ATOM 649 O O . LYS A 1 82 ? 19.560 -13.023 -34.000 1.00 84.44 82 LYS A O 1
ATOM 654 N N . LEU A 1 83 ? 21.036 -12.064 -35.394 1.00 87.69 83 LEU A N 1
ATOM 655 C CA . LEU A 1 83 ? 22.229 -12.473 -34.660 1.00 87.69 83 LEU A CA 1
ATOM 656 C C . LEU A 1 83 ? 22.353 -11.699 -33.343 1.00 87.69 83 LEU A C 1
ATOM 658 O O . LEU A 1 83 ? 22.648 -12.297 -32.314 1.00 87.69 83 LEU A O 1
ATOM 662 N N . LEU A 1 84 ? 22.073 -10.394 -33.371 1.00 81.81 84 LEU A N 1
ATOM 663 C CA . LEU A 1 84 ? 22.033 -9.552 -32.183 1.00 81.81 84 LEU A CA 1
ATOM 664 C C . LEU A 1 84 ? 20.939 -10.023 -31.220 1.00 81.81 84 LEU A C 1
ATOM 666 O O . LEU A 1 84 ? 21.245 -10.263 -30.066 1.00 81.81 84 LEU A O 1
ATOM 670 N N . ASP A 1 85 ? 19.716 -10.269 -31.688 1.00 79.88 85 ASP A N 1
ATOM 671 C CA . ASP A 1 85 ? 18.613 -10.790 -30.865 1.00 79.88 85 ASP A CA 1
ATOM 672 C C . ASP A 1 85 ? 18.924 -12.192 -30.297 1.00 79.88 85 ASP A C 1
ATOM 674 O O . ASP A 1 85 ? 18.508 -12.524 -29.188 1.00 79.88 85 ASP A O 1
ATOM 678 N N . TYR A 1 86 ? 19.690 -13.013 -31.027 1.00 83.06 86 TYR A N 1
ATOM 679 C CA . TYR A 1 86 ? 20.138 -14.333 -30.569 1.00 83.06 86 TYR A CA 1
ATOM 680 C C . TYR A 1 86 ? 21.220 -14.251 -29.481 1.00 83.06 86 TYR A C 1
ATOM 682 O O . TYR A 1 86 ? 21.163 -15.005 -28.514 1.00 83.06 86 TYR A O 1
ATOM 690 N N . PHE A 1 87 ? 22.192 -13.339 -29.614 1.00 81.50 87 PHE A N 1
ATOM 691 C CA . PHE A 1 87 ? 23.247 -13.140 -28.611 1.00 81.50 87 PHE A CA 1
ATOM 692 C C . PHE A 1 87 ? 22.779 -12.340 -27.392 1.00 81.50 87 PHE A C 1
ATOM 694 O O . PHE A 1 87 ? 23.207 -12.625 -26.278 1.00 81.50 87 PHE A O 1
ATOM 701 N N . LEU A 1 88 ? 21.931 -11.333 -27.602 1.00 71.44 88 LEU A N 1
ATOM 702 C CA . LEU A 1 88 ? 21.459 -10.412 -26.567 1.00 71.44 88 LEU A CA 1
ATOM 703 C C . LEU A 1 88 ? 20.194 -10.924 -25.860 1.00 71.44 88 LEU A C 1
ATOM 705 O O . LEU A 1 88 ? 19.841 -10.415 -24.799 1.00 71.44 88 LEU A O 1
ATOM 709 N N . GLY A 1 89 ? 19.546 -11.957 -26.411 1.00 52.06 89 GLY A N 1
ATOM 710 C CA . GLY A 1 89 ? 18.290 -12.498 -25.907 1.00 52.06 89 GLY A CA 1
ATOM 711 C C . GLY A 1 89 ? 17.108 -11.580 -26.228 1.00 52.06 89 GLY A C 1
ATOM 712 O O . GLY A 1 89 ? 17.208 -10.353 -26.213 1.00 52.06 89 GLY A O 1
ATOM 713 N N . ASN A 1 90 ? 15.959 -12.178 -26.543 1.00 56.44 90 ASN A N 1
ATOM 714 C CA . ASN A 1 90 ? 14.751 -11.443 -26.911 1.00 56.44 90 ASN A CA 1
ATOM 715 C C . ASN A 1 90 ? 14.357 -10.402 -25.846 1.00 56.44 90 ASN A C 1
ATOM 717 O O . ASN A 1 90 ? 13.921 -10.765 -24.756 1.00 56.44 90 ASN A O 1
ATOM 721 N N . GLY A 1 91 ? 14.389 -9.123 -26.233 1.00 56.88 91 GLY A N 1
ATOM 722 C CA . GLY A 1 91 ? 13.510 -8.095 -25.674 1.00 56.88 91 GLY A CA 1
ATOM 723 C C . GLY A 1 91 ? 14.181 -6.992 -24.862 1.00 56.88 91 GLY A C 1
ATOM 724 O O . GLY A 1 91 ? 14.016 -6.958 -23.654 1.00 56.88 91 GLY A O 1
ATOM 725 N N . HIS A 1 92 ? 14.808 -6.020 -25.532 1.00 48.59 92 HIS A N 1
ATOM 726 C CA . HIS A 1 92 ? 15.058 -4.688 -24.952 1.00 48.59 92 HIS A CA 1
ATOM 727 C C . HIS A 1 92 ? 14.748 -3.574 -25.965 1.00 48.59 92 HIS A C 1
ATOM 729 O O . HIS A 1 92 ? 15.513 -2.635 -26.163 1.00 48.59 92 HIS A O 1
ATOM 735 N N . ALA A 1 93 ? 13.596 -3.667 -26.635 1.00 47.75 93 ALA A N 1
ATOM 736 C CA . ALA A 1 93 ? 13.008 -2.507 -27.293 1.00 47.75 93 ALA A CA 1
ATOM 737 C C . ALA A 1 93 ? 12.157 -1.740 -26.264 1.00 47.75 93 ALA A C 1
ATOM 739 O O . ALA A 1 93 ? 10.976 -2.016 -26.071 1.00 47.75 93 ALA A O 1
ATOM 740 N N . THR A 1 94 ? 12.769 -0.756 -25.603 1.00 51.12 94 THR A N 1
ATOM 741 C CA . THR A 1 94 ? 12.125 0.420 -24.969 1.00 51.12 94 THR A CA 1
ATOM 742 C C . THR A 1 94 ? 11.171 0.238 -23.778 1.00 51.12 94 THR A C 1
ATOM 744 O O . THR A 1 94 ? 10.700 1.241 -23.248 1.00 51.12 94 THR A O 1
ATOM 747 N N . LEU A 1 95 ? 10.917 -0.975 -23.288 1.00 50.00 95 LEU A N 1
ATOM 748 C CA . LEU A 1 95 ? 10.218 -1.179 -22.015 1.00 50.00 95 LEU A CA 1
ATOM 749 C C . LEU A 1 95 ? 11.238 -1.585 -20.957 1.00 50.00 95 LEU A C 1
ATOM 751 O O . LEU A 1 95 ? 11.554 -2.765 -20.839 1.00 50.00 95 LEU A O 1
ATOM 755 N N . PHE A 1 96 ? 11.757 -0.606 -20.211 1.00 57.91 96 PHE A N 1
ATOM 756 C CA . PHE A 1 96 ? 12.538 -0.873 -19.003 1.00 57.91 96 PHE A CA 1
ATOM 757 C C . PHE A 1 96 ? 11.763 -1.868 -18.135 1.00 57.91 96 PHE A C 1
ATOM 759 O O . PHE A 1 96 ? 10.671 -1.572 -17.638 1.00 57.91 96 PHE A O 1
ATOM 766 N N . ARG A 1 97 ? 12.292 -3.085 -17.999 1.00 62.66 97 ARG A N 1
ATOM 767 C CA . ARG A 1 97 ? 11.666 -4.112 -17.167 1.00 62.66 97 ARG A CA 1
ATOM 768 C C . ARG A 1 97 ? 11.845 -3.691 -15.711 1.00 62.66 97 ARG A C 1
ATOM 770 O O . ARG A 1 97 ? 12.910 -3.220 -15.335 1.00 62.66 97 ARG A O 1
ATOM 777 N N . ARG A 1 98 ? 10.837 -3.903 -14.861 1.00 65.31 98 ARG A N 1
ATOM 778 C CA . ARG A 1 98 ? 10.880 -3.529 -13.427 1.00 65.31 98 ARG A CA 1
ATOM 779 C C . ARG A 1 98 ? 12.150 -4.021 -12.712 1.00 65.31 98 ARG A C 1
ATOM 781 O O . ARG A 1 98 ? 12.735 -3.280 -11.937 1.00 65.31 98 ARG A O 1
ATOM 788 N N . VAL A 1 99 ? 12.614 -5.224 -13.059 1.00 66.19 99 VAL A N 1
ATOM 789 C CA . VAL A 1 99 ? 13.854 -5.837 -12.543 1.00 66.19 99 VAL A CA 1
ATOM 790 C C . VAL A 1 99 ? 15.117 -5.068 -12.958 1.00 66.19 99 VAL A C 1
ATOM 792 O O . VAL A 1 99 ? 16.069 -4.995 -12.194 1.00 66.19 99 VAL A O 1
ATOM 795 N N . GLU A 1 100 ? 15.138 -4.474 -14.152 1.00 68.88 100 GLU A N 1
ATOM 796 C CA . GLU A 1 100 ? 16.264 -3.667 -14.643 1.00 68.88 100 GLU A CA 1
ATOM 797 C C . GLU A 1 100 ? 16.337 -2.325 -13.906 1.00 68.88 100 GLU A C 1
ATOM 799 O O . GLU A 1 100 ? 17.414 -1.915 -13.481 1.00 68.88 100 GLU A O 1
ATOM 804 N N . VAL A 1 101 ? 15.183 -1.686 -13.670 1.00 73.25 101 VAL A N 1
ATOM 805 C CA . VAL A 1 101 ? 15.098 -0.465 -12.850 1.00 73.25 101 VAL A CA 1
ATOM 806 C C . VAL A 1 101 ? 15.549 -0.751 -11.418 1.00 73.25 101 VAL A C 1
ATOM 808 O O . VAL A 1 101 ? 16.324 0.021 -10.866 1.00 73.25 101 VAL A O 1
ATOM 811 N N . GLN A 1 102 ? 15.131 -1.882 -10.845 1.00 74.94 102 GLN A N 1
ATOM 812 C CA . GLN A 1 102 ? 15.577 -2.314 -9.521 1.00 74.94 102 GLN A CA 1
ATOM 813 C C . GLN A 1 102 ? 17.094 -2.551 -9.484 1.00 74.94 102 GLN A C 1
ATOM 815 O O . GLN A 1 102 ? 17.771 -2.003 -8.627 1.00 74.94 102 GLN A O 1
ATOM 820 N N . THR A 1 103 ? 17.649 -3.236 -10.489 1.00 76.31 103 THR A N 1
ATOM 821 C CA . THR A 1 103 ? 19.101 -3.477 -10.597 1.00 76.31 103 THR A CA 1
ATOM 822 C C . THR A 1 103 ? 19.897 -2.173 -10.710 1.00 76.31 103 THR A C 1
ATOM 824 O O . THR A 1 103 ? 20.974 -2.054 -10.134 1.00 76.31 103 THR A O 1
ATOM 827 N N . LEU A 1 104 ? 19.384 -1.180 -11.444 1.00 74.44 104 LEU A N 1
ATOM 828 C CA . LEU A 1 104 ? 20.010 0.141 -11.541 1.00 74.44 104 LEU A CA 1
ATOM 829 C C . LEU A 1 104 ? 19.999 0.862 -10.192 1.00 74.44 104 LEU A C 1
ATOM 831 O O . LEU A 1 104 ? 21.022 1.410 -9.790 1.00 74.44 104 LEU A O 1
ATOM 835 N N . VAL A 1 105 ? 18.863 0.847 -9.492 1.00 77.88 105 VAL A N 1
ATOM 836 C CA . VAL A 1 105 ? 18.733 1.447 -8.157 1.00 77.88 105 VAL A CA 1
ATOM 837 C C . VAL A 1 105 ? 19.676 0.766 -7.165 1.00 77.88 105 VAL A C 1
ATOM 839 O O . VAL A 1 105 ? 20.379 1.464 -6.443 1.00 77.88 105 VAL A O 1
ATOM 842 N N . ASP A 1 106 ? 19.786 -0.563 -7.198 1.00 75.12 106 ASP A N 1
ATOM 843 C CA . ASP A 1 106 ? 20.699 -1.328 -6.341 1.00 75.12 106 ASP A CA 1
ATOM 844 C C . ASP A 1 106 ? 22.176 -1.058 -6.678 1.00 75.12 106 ASP A C 1
ATOM 846 O O . ASP A 1 106 ? 23.025 -0.992 -5.787 1.00 75.12 106 ASP A O 1
ATOM 850 N N . PHE A 1 107 ? 22.502 -0.863 -7.962 1.00 75.19 107 PHE A N 1
ATOM 851 C CA . PHE A 1 107 ? 23.860 -0.541 -8.405 1.00 75.19 107 PHE A CA 1
ATOM 852 C C . PHE A 1 107 ? 24.304 0.836 -7.909 1.00 75.19 107 PHE A C 1
ATOM 854 O O . PHE A 1 107 ? 25.355 0.953 -7.277 1.00 75.19 107 PHE A O 1
ATOM 861 N N . TYR A 1 108 ? 23.480 1.865 -8.130 1.00 71.31 108 TYR A N 1
ATOM 862 C CA . TYR A 1 108 ? 23.747 3.196 -7.587 1.00 71.31 108 TYR A CA 1
ATOM 863 C C . TYR A 1 108 ? 23.714 3.181 -6.054 1.00 71.31 108 TYR A C 1
ATOM 865 O O . TYR A 1 108 ? 24.500 3.896 -5.431 1.00 71.31 108 TYR A O 1
ATOM 873 N N . GLY A 1 109 ? 22.872 2.314 -5.472 1.00 68.94 109 GLY A N 1
ATOM 874 C CA . GLY A 1 109 ? 22.784 1.970 -4.053 1.00 68.94 109 GLY A CA 1
ATOM 875 C C . GLY A 1 109 ? 24.129 1.560 -3.496 1.00 68.94 109 GLY A C 1
ATOM 876 O O . GLY A 1 109 ? 24.614 2.114 -2.523 1.00 68.94 109 GLY A O 1
ATOM 877 N N . ASN A 1 110 ? 24.796 0.618 -4.144 1.00 65.62 110 ASN A N 1
ATOM 878 C CA . ASN A 1 110 ? 26.016 0.042 -3.599 1.00 65.62 110 ASN A CA 1
ATOM 879 C C . ASN A 1 110 ? 27.294 0.836 -3.942 1.00 65.62 110 ASN A C 1
ATOM 881 O O . ASN A 1 110 ? 28.342 0.597 -3.337 1.00 65.62 110 ASN A O 1
ATOM 885 N N . GLU A 1 111 ? 27.230 1.815 -4.859 1.00 64.69 111 GLU A N 1
ATOM 886 C CA . GLU A 1 111 ? 28.320 2.759 -5.168 1.00 64.69 111 GLU A CA 1
ATOM 887 C C . GLU A 1 111 ? 28.520 3.799 -4.042 1.00 64.69 111 GLU A C 1
ATOM 889 O O . GLU A 1 111 ? 28.382 5.020 -4.177 1.00 64.69 111 GLU A O 1
ATOM 894 N N . THR A 1 112 ? 28.914 3.272 -2.890 1.00 54.78 112 THR A N 1
ATOM 895 C CA . THR A 1 112 ? 29.342 3.962 -1.676 1.00 54.78 112 THR A CA 1
ATOM 896 C C . THR A 1 112 ? 30.654 4.713 -1.918 1.00 54.78 112 THR A C 1
ATOM 898 O O . THR A 1 112 ? 31.739 4.281 -1.543 1.00 54.78 112 THR A O 1
ATOM 901 N N . GLY A 1 113 ? 30.587 5.874 -2.571 1.00 54.69 113 GLY A N 1
ATOM 902 C CA . GLY A 1 113 ? 31.792 6.696 -2.726 1.00 54.69 113 GLY A CA 1
ATOM 903 C C . GLY A 1 113 ? 31.619 8.112 -3.256 1.00 54.69 113 GLY A C 1
ATOM 904 O O . GLY A 1 113 ? 32.477 8.949 -2.985 1.00 54.69 113 GLY A O 1
ATOM 905 N N . LYS A 1 114 ? 30.543 8.421 -3.992 1.00 60.09 114 LYS A N 1
ATOM 906 C CA . LYS A 1 114 ? 30.398 9.745 -4.639 1.00 60.09 114 LYS A CA 1
ATOM 907 C C . LYS A 1 114 ? 29.167 10.549 -4.230 1.00 60.09 114 LYS A C 1
ATOM 909 O O . LYS A 1 114 ? 29.171 11.765 -4.396 1.00 60.09 114 LYS A O 1
ATOM 914 N N . GLY A 1 115 ? 28.156 9.911 -3.650 1.00 61.25 115 GLY A N 1
ATOM 915 C CA . GLY A 1 115 ? 26.990 10.573 -3.076 1.00 61.25 115 GLY A CA 1
ATOM 916 C C . GLY A 1 115 ? 26.801 10.081 -1.647 1.00 61.25 115 GLY A C 1
ATOM 917 O O . GLY A 1 115 ? 26.649 8.886 -1.439 1.00 61.25 115 GLY A O 1
ATOM 918 N N . GLY A 1 116 ? 26.874 10.967 -0.651 1.00 65.75 116 GLY A N 1
ATOM 919 C CA . GLY A 1 116 ? 26.740 10.603 0.769 1.00 65.75 116 GLY A CA 1
ATOM 920 C C . GLY A 1 116 ? 25.372 10.003 1.137 1.00 65.75 116 GLY A C 1
ATOM 921 O O . GLY A 1 116 ? 24.560 9.724 0.257 1.00 65.75 116 GLY A O 1
ATOM 922 N N . LYS A 1 117 ? 25.093 9.863 2.445 1.00 64.00 117 LYS A N 1
ATOM 923 C CA . LYS A 1 117 ? 23.876 9.232 3.015 1.00 64.00 117 LYS A CA 1
ATOM 924 C C . LYS A 1 117 ? 22.562 9.604 2.304 1.00 64.00 117 LYS A C 1
ATOM 926 O O . LYS A 1 117 ? 21.797 8.723 1.956 1.00 64.00 117 LYS A O 1
ATOM 931 N N . LEU A 1 118 ? 22.390 10.870 1.922 1.00 69.62 118 LEU A N 1
ATOM 932 C CA . LEU A 1 118 ? 21.209 11.358 1.193 1.00 69.62 118 LEU A CA 1
ATOM 933 C C . LEU A 1 118 ? 20.926 10.636 -0.144 1.00 69.62 118 LEU A C 1
ATOM 935 O O . LEU A 1 118 ? 19.797 10.638 -0.629 1.00 69.62 118 LEU A O 1
ATOM 939 N N . THR A 1 119 ? 21.952 10.081 -0.789 1.00 77.00 119 THR A N 1
ATOM 940 C CA . THR A 1 119 ? 21.793 9.331 -2.047 1.00 77.00 119 THR A CA 1
ATOM 941 C C . THR A 1 119 ? 21.204 7.955 -1.761 1.00 77.00 119 THR A C 1
ATOM 943 O O . THR A 1 119 ? 20.326 7.530 -2.505 1.00 77.00 119 THR A O 1
ATOM 946 N N . GLN A 1 120 ? 21.619 7.318 -0.658 1.00 77.50 120 GLN A N 1
ATOM 947 C CA . GLN A 1 120 ? 21.055 6.050 -0.184 1.00 77.50 120 GLN A CA 1
ATOM 948 C C . GLN A 1 120 ? 19.576 6.206 0.142 1.00 77.50 120 GLN A C 1
ATOM 950 O O . GLN A 1 120 ? 18.765 5.513 -0.453 1.00 77.50 120 GLN A O 1
ATOM 955 N N . ASP A 1 121 ? 19.215 7.194 0.964 1.00 80.19 121 ASP A N 1
ATOM 956 C CA . ASP A 1 121 ? 17.825 7.409 1.395 1.00 80.19 121 ASP A CA 1
ATOM 957 C C . ASP A 1 121 ? 16.878 7.596 0.194 1.00 80.19 121 ASP A C 1
ATOM 959 O O . ASP A 1 121 ? 15.785 7.036 0.132 1.00 80.19 121 ASP A O 1
ATOM 963 N N . LYS A 1 122 ? 17.322 8.344 -0.828 1.00 78.94 122 LYS A N 1
ATOM 964 C CA . LYS A 1 122 ? 16.562 8.518 -2.076 1.00 78.94 122 LYS A CA 1
ATOM 965 C C . LYS A 1 122 ? 16.396 7.211 -2.846 1.00 78.94 122 LYS A C 1
ATOM 967 O O . LYS A 1 122 ? 15.348 7.004 -3.450 1.00 78.94 122 LYS A O 1
ATOM 972 N N . MET A 1 123 ? 17.418 6.361 -2.865 1.00 82.69 123 MET A N 1
ATOM 973 C CA . MET A 1 123 ? 17.358 5.066 -3.540 1.00 82.69 123 MET A CA 1
ATOM 974 C C . MET A 1 123 ? 16.498 4.066 -2.778 1.00 82.69 123 MET A C 1
ATOM 976 O O . MET A 1 123 ? 15.731 3.364 -3.427 1.00 82.69 123 MET A O 1
ATOM 980 N N . THR A 1 124 ? 16.523 4.079 -1.445 1.00 84.44 124 THR A N 1
ATOM 981 C CA . THR A 1 124 ? 15.616 3.292 -0.601 1.00 84.44 124 THR A CA 1
ATOM 982 C C . THR A 1 124 ? 14.161 3.625 -0.906 1.00 84.44 124 THR A C 1
ATOM 984 O O . THR A 1 124 ? 13.382 2.722 -1.185 1.00 84.44 124 THR A O 1
ATOM 987 N N . ILE A 1 125 ? 13.806 4.912 -0.992 1.00 88.12 125 ILE A N 1
ATOM 988 C CA . ILE A 1 125 ? 12.439 5.333 -1.349 1.00 88.12 125 ILE A CA 1
ATOM 989 C C . ILE A 1 125 ? 12.051 4.853 -2.754 1.00 88.12 125 ILE A C 1
ATOM 991 O O . ILE A 1 125 ? 10.927 4.405 -2.977 1.00 88.12 125 ILE A O 1
ATOM 995 N N . ILE A 1 126 ? 12.961 4.946 -3.732 1.00 86.31 126 ILE A N 1
ATOM 996 C CA . ILE A 1 126 ? 12.690 4.473 -5.099 1.00 86.31 126 ILE A CA 1
ATOM 997 C C . ILE A 1 126 ? 12.514 2.948 -5.112 1.00 86.31 126 ILE A C 1
ATOM 999 O O . ILE A 1 126 ? 11.601 2.447 -5.770 1.00 86.31 126 ILE A O 1
ATOM 1003 N N . ALA A 1 127 ? 13.357 2.215 -4.386 1.00 84.50 127 ALA A N 1
ATOM 1004 C CA . ALA A 1 127 ? 13.259 0.770 -4.247 1.00 84.50 127 ALA A CA 1
ATOM 1005 C C . ALA A 1 127 ? 11.939 0.368 -3.570 1.00 84.50 127 ALA A C 1
ATOM 1007 O O . ALA A 1 127 ? 11.207 -0.449 -4.129 1.00 84.50 127 ALA A O 1
ATOM 1008 N N . GLY A 1 128 ? 11.585 1.001 -2.450 1.00 87.12 128 GLY A N 1
ATOM 1009 C CA . GLY A 1 128 ? 10.318 0.800 -1.747 1.00 87.12 128 GLY A CA 1
ATOM 1010 C C . GLY A 1 128 ? 9.111 1.115 -2.630 1.00 87.12 128 GLY A C 1
ATOM 1011 O O . GLY A 1 128 ? 8.181 0.320 -2.714 1.00 87.12 128 GLY A O 1
ATOM 1012 N N . ALA A 1 129 ? 9.149 2.195 -3.418 1.00 88.25 129 ALA A N 1
ATOM 1013 C CA . ALA A 1 129 ? 8.081 2.521 -4.368 1.00 88.25 129 ALA A CA 1
ATOM 1014 C C . ALA A 1 129 ? 7.915 1.449 -5.461 1.00 88.25 129 ALA A C 1
ATOM 1016 O O . ALA A 1 129 ? 6.794 1.088 -5.835 1.00 88.25 129 ALA A O 1
ATOM 1017 N N . LEU A 1 130 ? 9.027 0.922 -5.985 1.00 85.50 130 LEU A N 1
ATOM 1018 C CA . LEU A 1 130 ? 9.008 -0.162 -6.970 1.00 85.50 130 LEU A CA 1
ATOM 1019 C C . LEU A 1 130 ? 8.457 -1.462 -6.369 1.00 85.50 130 LEU A C 1
ATOM 1021 O O . LEU A 1 130 ? 7.708 -2.163 -7.056 1.00 85.50 130 LEU A O 1
ATOM 1025 N N . GLN A 1 131 ? 8.785 -1.764 -5.112 1.00 83.00 131 GLN A N 1
ATOM 1026 C CA . GLN A 1 131 ? 8.282 -2.932 -4.384 1.00 83.00 131 GLN A CA 1
ATOM 1027 C C . GLN A 1 131 ? 6.797 -2.798 -4.026 1.00 83.00 131 GLN A C 1
ATOM 1029 O O . GLN A 1 131 ? 6.026 -3.720 -4.286 1.00 83.00 131 GLN A O 1
ATOM 1034 N N . LEU A 1 132 ? 6.361 -1.625 -3.559 1.00 84.81 132 LEU A N 1
ATOM 1035 C CA . LEU A 1 132 ? 4.964 -1.335 -3.229 1.00 84.81 132 LEU A CA 1
ATOM 1036 C C . LEU A 1 132 ? 4.038 -1.552 -4.435 1.00 84.81 132 LEU A C 1
ATOM 1038 O O . LEU A 1 132 ? 2.934 -2.064 -4.285 1.00 84.81 132 LEU A O 1
ATOM 1042 N N . THR A 1 133 ? 4.493 -1.245 -5.660 1.00 82.94 133 THR A N 1
ATOM 1043 C CA . THR A 1 133 ? 3.703 -1.548 -6.873 1.00 82.94 133 THR A CA 1
ATOM 1044 C C . THR A 1 133 ? 3.558 -3.042 -7.192 1.00 82.94 133 THR A C 1
ATOM 1046 O O . THR A 1 133 ? 2.743 -3.389 -8.047 1.00 82.94 133 THR A O 1
ATOM 1049 N N . GLN A 1 134 ? 4.345 -3.918 -6.561 1.00 79.75 134 GLN A N 1
ATOM 1050 C CA . GLN A 1 134 ? 4.289 -5.376 -6.731 1.00 79.75 134 GLN A CA 1
ATOM 1051 C C . GLN A 1 134 ? 3.604 -6.090 -5.560 1.00 79.75 134 GLN A C 1
ATOM 1053 O O . GLN A 1 134 ? 3.171 -7.229 -5.729 1.00 79.75 134 GLN A O 1
ATOM 1058 N N . LYS A 1 135 ? 3.506 -5.443 -4.395 1.00 82.69 135 LYS A N 1
ATOM 1059 C CA . LYS A 1 135 ? 2.976 -6.048 -3.175 1.00 82.69 135 LYS A CA 1
ATOM 1060 C C . LYS A 1 135 ? 1.451 -6.084 -3.185 1.00 82.69 135 LYS A C 1
ATOM 1062 O O . LYS A 1 135 ? 0.783 -5.155 -3.644 1.00 82.69 135 LYS A O 1
ATOM 1067 N N . ILE A 1 136 ? 0.887 -7.182 -2.695 1.00 84.94 136 ILE A N 1
ATOM 1068 C CA . ILE A 1 136 ? -0.558 -7.330 -2.544 1.00 84.94 136 ILE A CA 1
ATOM 1069 C C . ILE A 1 136 ? -0.926 -6.761 -1.175 1.00 84.94 136 ILE A C 1
ATOM 1071 O O . ILE A 1 136 ? -0.222 -7.003 -0.203 1.00 84.94 136 ILE A O 1
ATOM 1075 N N . ALA A 1 137 ? -2.057 -6.056 -1.061 1.00 81.88 137 ALA A N 1
ATOM 1076 C CA . ALA A 1 137 ? -2.512 -5.506 0.224 1.00 81.88 137 ALA A CA 1
ATOM 1077 C C . ALA A 1 137 ? -2.585 -6.568 1.340 1.00 81.88 137 ALA A C 1
ATOM 1079 O O . ALA A 1 137 ? -2.345 -6.259 2.498 1.00 81.88 137 ALA A O 1
ATOM 1080 N N . LYS A 1 138 ? -2.855 -7.829 0.979 1.00 82.06 138 LYS A N 1
ATOM 1081 C CA . LYS A 1 138 ? -2.851 -8.977 1.891 1.00 82.06 138 LYS A CA 1
ATOM 1082 C C . LYS A 1 138 ? -1.504 -9.196 2.596 1.00 82.06 138 LYS A C 1
ATOM 1084 O O . LYS A 1 138 ? -1.502 -9.689 3.715 1.00 82.06 138 LYS A O 1
ATOM 1089 N N . ASP A 1 139 ? -0.399 -8.848 1.945 1.00 82.69 139 ASP A N 1
ATOM 1090 C CA . ASP A 1 139 ? 0.957 -9.096 2.443 1.00 82.69 139 ASP A CA 1
ATOM 1091 C C . ASP A 1 139 ? 1.457 -7.982 3.378 1.00 82.69 139 ASP A C 1
ATOM 1093 O O . ASP A 1 139 ? 2.455 -8.178 4.064 1.00 82.69 139 ASP A O 1
ATOM 1097 N N . THR A 1 140 ? 0.798 -6.815 3.386 1.00 82.75 140 THR A N 1
ATOM 1098 C CA . THR A 1 140 ? 1.152 -5.666 4.247 1.00 82.75 140 THR A CA 1
ATOM 1099 C C . THR A 1 140 ? 0.075 -5.353 5.287 1.00 82.75 140 THR A C 1
ATOM 1101 O O . THR A 1 140 ? 0.350 -4.679 6.266 1.00 82.75 140 THR A O 1
ATOM 1104 N N . MET A 1 141 ? -1.168 -5.799 5.090 1.00 85.81 141 MET A N 1
ATOM 1105 C CA . MET A 1 141 ? -2.247 -5.504 6.034 1.00 85.81 141 MET A CA 1
ATOM 1106 C C . MET A 1 141 ? -2.013 -6.163 7.397 1.00 85.81 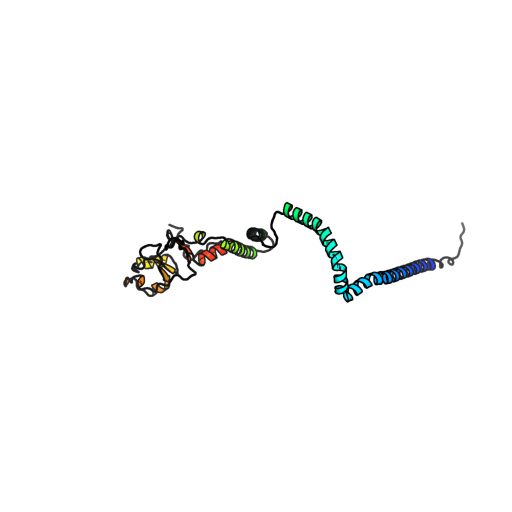141 MET A C 1
ATOM 1108 O O . MET A 1 141 ? -1.537 -7.297 7.481 1.00 85.81 141 MET A O 1
ATOM 1112 N N . THR A 1 142 ? -2.507 -5.513 8.444 1.00 86.19 142 THR A N 1
ATOM 1113 C CA . THR A 1 142 ? -2.649 -6.126 9.763 1.00 86.19 142 THR A CA 1
ATOM 1114 C C . THR A 1 142 ? -3.848 -7.079 9.741 1.00 86.19 142 THR A C 1
ATOM 1116 O O . THR A 1 142 ? -4.968 -6.649 9.419 1.00 86.19 142 THR A O 1
ATOM 1119 N N . PRO A 1 143 ? -3.664 -8.376 10.053 1.00 86.38 143 PRO A N 1
ATOM 1120 C CA . PRO A 1 143 ? -4.759 -9.336 10.103 1.00 86.38 143 PRO A CA 1
ATOM 1121 C C . PRO A 1 143 ? -5.850 -8.914 11.090 1.00 86.38 143 PRO A C 1
ATOM 1123 O O . PRO A 1 143 ? -5.583 -8.320 12.138 1.00 86.38 143 PRO A O 1
ATOM 1126 N N . ILE A 1 144 ? -7.102 -9.269 10.792 1.00 85.06 144 ILE A N 1
ATOM 1127 C CA . ILE A 1 144 ? -8.229 -8.938 11.676 1.00 85.06 144 ILE A CA 1
ATOM 1128 C C . ILE A 1 144 ? -8.113 -9.595 13.064 1.00 85.06 144 ILE A C 1
ATOM 1130 O O . ILE A 1 144 ? -8.621 -9.047 14.037 1.00 85.06 144 ILE A O 1
ATOM 1134 N N . SER A 1 145 ? -7.415 -10.733 13.171 1.00 84.38 145 SER A N 1
ATOM 1135 C CA . SER A 1 145 ? -7.144 -11.425 14.442 1.00 84.38 145 SER A CA 1
ATOM 1136 C C . SER A 1 145 ? -6.305 -10.596 15.410 1.00 84.38 145 SER A C 1
ATOM 1138 O O . SER A 1 145 ? -6.495 -10.692 16.620 1.00 84.38 145 SER A O 1
ATOM 1140 N N . ASP A 1 146 ? -5.414 -9.771 14.865 1.00 86.12 146 ASP A N 1
ATOM 1141 C CA . ASP A 1 146 ? -4.414 -9.020 15.624 1.00 86.12 146 ASP A CA 1
ATOM 1142 C C . ASP A 1 146 ? -4.844 -7.551 15.782 1.00 86.12 146 ASP A C 1
ATOM 1144 O O . ASP A 1 146 ? -4.209 -6.753 16.470 1.00 86.12 146 ASP A O 1
ATOM 1148 N N . THR A 1 147 ? -5.977 -7.192 15.173 1.00 85.06 147 THR A N 1
ATOM 1149 C CA . THR A 1 147 ? -6.557 -5.856 15.216 1.00 85.06 147 THR A CA 1
ATOM 1150 C C . THR A 1 147 ? -7.386 -5.663 16.484 1.00 85.06 147 THR A C 1
ATOM 1152 O O . THR A 1 147 ? -8.344 -6.389 16.752 1.00 85.06 147 THR A O 1
ATOM 1155 N N . PHE A 1 148 ? -7.105 -4.591 17.225 1.00 88.50 148 PHE A N 1
ATOM 1156 C CA . PHE A 1 148 ? -7.961 -4.162 18.327 1.00 88.50 148 PHE A CA 1
ATOM 1157 C C . PHE A 1 148 ? -9.247 -3.499 17.798 1.00 88.50 148 PHE A C 1
ATOM 1159 O O . PHE A 1 148 ? -9.233 -2.348 17.363 1.00 88.50 148 PHE A O 1
ATOM 1166 N N . ALA A 1 149 ? -10.366 -4.224 17.844 1.00 88.75 149 ALA A N 1
ATOM 1167 C CA . ALA A 1 149 ? -11.685 -3.750 17.423 1.00 88.75 149 ALA A CA 1
ATOM 1168 C C . ALA A 1 149 ? -12.708 -3.826 18.569 1.00 88.75 149 ALA A C 1
ATOM 1170 O O . ALA A 1 149 ? -12.582 -4.639 19.485 1.00 88.75 149 ALA A O 1
ATOM 1171 N N . VAL A 1 150 ? -13.742 -2.982 18.514 1.00 90.50 150 VAL A N 1
ATOM 1172 C CA . VAL A 1 150 ? -14.743 -2.839 19.587 1.00 90.50 150 VAL A CA 1
ATOM 1173 C C . VAL A 1 150 ? -16.151 -3.156 19.075 1.00 90.50 150 VAL A C 1
ATOM 1175 O O . VAL A 1 150 ? -16.526 -2.740 17.983 1.00 90.50 150 VAL A O 1
ATOM 1178 N N . ASP A 1 151 ? -16.953 -3.863 19.872 1.00 91.50 151 ASP A N 1
ATOM 1179 C CA . ASP A 1 151 ? -18.362 -4.134 19.554 1.00 91.50 151 ASP A CA 1
ATOM 1180 C C . ASP A 1 151 ? -19.201 -2.849 19.678 1.00 91.50 151 ASP A C 1
ATOM 1182 O O . ASP A 1 151 ? -19.128 -2.124 20.670 1.00 91.50 151 ASP A O 1
ATOM 1186 N N . ILE A 1 152 ? -20.053 -2.574 18.693 1.00 90.38 152 ILE A N 1
ATOM 1187 C CA . ILE A 1 152 ? -21.019 -1.467 18.704 1.00 90.38 152 ILE A CA 1
ATOM 1188 C C . ILE A 1 152 ? -21.995 -1.488 19.897 1.00 90.38 152 ILE A C 1
ATOM 1190 O O . ILE A 1 152 ? -22.528 -0.439 20.282 1.00 90.38 152 ILE A O 1
ATOM 1194 N N . ASN A 1 153 ? -22.241 -2.660 20.483 1.00 89.12 153 ASN A N 1
ATOM 1195 C CA . ASN A 1 153 ? -23.092 -2.838 21.658 1.00 89.12 153 ASN A CA 1
ATOM 1196 C C . ASN A 1 153 ? -22.315 -2.790 22.978 1.00 89.12 153 ASN A C 1
ATOM 1198 O O . ASN A 1 153 ? -22.944 -2.746 24.040 1.00 89.12 153 ASN A O 1
ATOM 1202 N N . ALA A 1 154 ? -20.979 -2.774 22.931 1.00 89.38 154 ALA A N 1
ATOM 1203 C CA . ALA A 1 154 ? -20.174 -2.606 24.128 1.00 89.38 154 ALA A CA 1
ATOM 1204 C C . ALA A 1 154 ? -20.470 -1.248 24.777 1.00 89.38 154 ALA A C 1
ATOM 1206 O O . ALA A 1 154 ? -20.816 -0.261 24.120 1.00 89.38 154 ALA A O 1
ATOM 1207 N N . LYS A 1 155 ? -20.347 -1.206 26.100 1.00 90.38 155 LYS A N 1
ATOM 1208 C CA . LYS A 1 155 ? -20.439 0.028 26.876 1.00 90.38 155 LYS A CA 1
ATOM 1209 C C . LYS A 1 155 ? -19.047 0.635 26.971 1.00 90.38 155 LYS A C 1
ATOM 1211 O O . LYS A 1 155 ? -18.096 -0.096 27.235 1.00 90.38 155 LYS A O 1
ATOM 1216 N N . LEU A 1 156 ? -18.928 1.951 26.797 1.00 87.94 156 LEU A N 1
ATOM 1217 C CA . LEU A 1 156 ? -17.691 2.677 27.094 1.00 87.94 156 LEU A CA 1
ATOM 1218 C C . LEU A 1 156 ? -17.495 2.799 28.607 1.00 87.94 156 LEU A C 1
ATOM 1220 O O . LEU A 1 156 ? -17.637 3.869 29.196 1.00 87.94 156 LEU A O 1
ATOM 1224 N N . ASP A 1 157 ? -17.190 1.673 29.240 1.00 89.44 157 ASP A N 1
ATOM 1225 C CA . ASP A 1 157 ? -16.811 1.631 30.639 1.00 89.44 157 ASP A CA 1
ATOM 1226 C C . ASP A 1 157 ? -15.376 2.148 30.832 1.00 89.44 157 ASP A C 1
ATOM 1228 O O . ASP A 1 157 ? -14.610 2.404 29.893 1.00 89.44 157 ASP A O 1
ATOM 1232 N N . ARG A 1 158 ? -14.992 2.321 32.09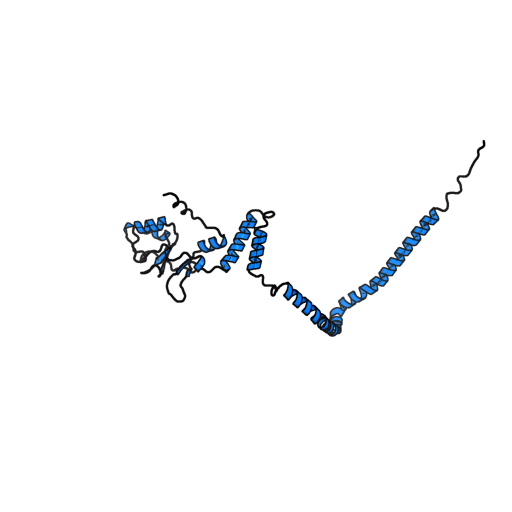8 1.00 88.12 158 ARG A N 1
ATOM 1233 C CA . ARG A 1 158 ? -13.654 2.806 32.446 1.00 88.12 158 ARG A CA 1
ATOM 1234 C C . ARG A 1 158 ? -12.551 1.864 31.952 1.00 88.12 158 ARG A C 1
ATOM 1236 O O . ARG A 1 158 ? -11.472 2.351 31.624 1.00 88.12 158 ARG A O 1
ATOM 1243 N N . ASN A 1 159 ? -12.806 0.557 31.904 1.00 89.62 159 ASN A N 1
ATOM 1244 C CA . ASN A 1 159 ? -11.811 -0.429 31.488 1.00 89.62 159 ASN A CA 1
ATOM 1245 C C . ASN A 1 159 ? -11.580 -0.371 29.979 1.00 89.62 159 ASN A C 1
ATOM 1247 O O . ASN A 1 159 ? -10.441 -0.217 29.558 1.00 89.62 159 ASN A O 1
ATOM 1251 N N . LEU A 1 160 ? -12.646 -0.394 29.176 1.00 88.44 160 LEU A N 1
ATOM 1252 C CA . LEU A 1 160 ? -12.570 -0.317 27.722 1.00 88.44 160 LEU A CA 1
ATOM 1253 C C . LEU A 1 160 ? -11.960 1.007 27.270 1.00 88.44 160 LEU A C 1
ATOM 1255 O O . LEU A 1 160 ? -11.085 1.012 26.410 1.00 88.44 160 LEU A O 1
ATOM 1259 N N . MET A 1 161 ? -12.361 2.130 27.877 1.00 87.56 161 MET A N 1
ATOM 1260 C CA . MET A 1 161 ? -11.743 3.423 27.568 1.00 87.56 161 MET A CA 1
ATOM 1261 C C . MET A 1 161 ? -10.264 3.463 27.936 1.00 87.56 161 MET A C 1
ATOM 1263 O O . MET A 1 161 ? -9.467 4.002 27.172 1.00 87.56 161 MET A O 1
ATOM 1267 N N . LYS A 1 162 ? -9.881 2.875 29.074 1.00 88.81 162 LYS A N 1
ATOM 1268 C CA . LYS A 1 162 ? -8.474 2.767 29.458 1.00 88.81 162 LYS A CA 1
ATOM 1269 C C . LYS A 1 162 ? -7.697 1.916 28.451 1.00 88.81 162 LYS A C 1
ATOM 1271 O O . LYS A 1 162 ? -6.669 2.376 27.978 1.00 88.81 162 LYS A O 1
ATOM 1276 N N . SER A 1 163 ? -8.218 0.756 28.054 1.00 88.31 163 SER A N 1
ATOM 1277 C CA . SER A 1 163 ? -7.585 -0.101 27.046 1.00 88.31 163 SER A CA 1
ATOM 1278 C C . SER A 1 163 ? -7.464 0.581 25.681 1.00 88.31 163 SER A C 1
ATOM 1280 O O . SER A 1 163 ? -6.429 0.460 25.038 1.00 88.31 163 SER A O 1
ATOM 1282 N N . ILE A 1 164 ? -8.477 1.344 25.250 1.00 88.88 164 ILE A N 1
ATOM 1283 C CA . ILE A 1 164 ? -8.413 2.136 24.010 1.00 88.88 164 ILE A CA 1
ATOM 1284 C C . ILE A 1 164 ? -7.281 3.171 24.078 1.00 88.88 164 ILE A C 1
ATOM 1286 O O . ILE A 1 164 ? -6.560 3.353 23.102 1.00 88.88 164 ILE A O 1
ATOM 1290 N N . LEU A 1 165 ? -7.129 3.853 25.217 1.00 86.25 165 LEU A N 1
ATOM 1291 C CA . LEU A 1 165 ? -6.103 4.880 25.405 1.00 86.25 165 LEU A CA 1
ATOM 1292 C C . LEU A 1 165 ? -4.696 4.285 25.545 1.00 86.25 165 LEU A C 1
ATOM 1294 O O . LEU A 1 165 ? -3.760 4.837 24.981 1.00 86.25 165 LEU A O 1
ATOM 1298 N N . GLU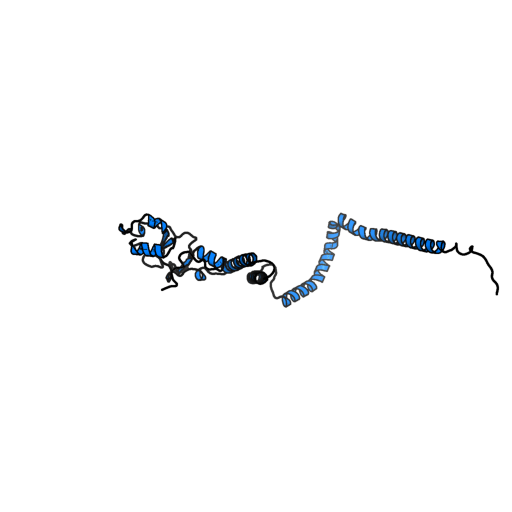 A 1 166 ? -4.548 3.161 26.250 1.00 87.62 166 GLU A N 1
ATOM 1299 C CA 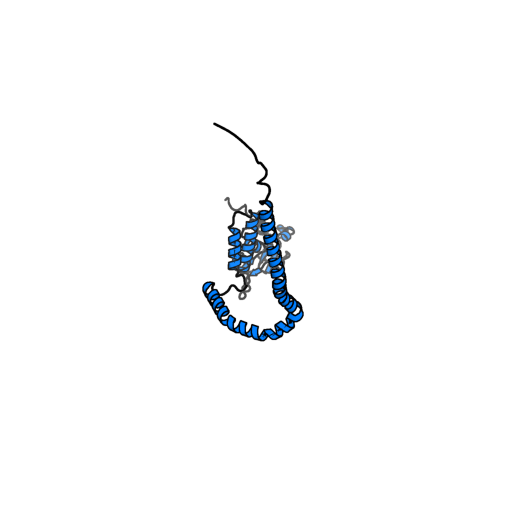. GLU A 1 166 ? -3.273 2.437 26.385 1.00 87.62 166 GLU A CA 1
ATOM 1300 C C . GLU A 1 166 ? -2.769 1.909 25.041 1.00 87.62 166 GLU A C 1
ATOM 1302 O O . GLU A 1 166 ? -1.567 1.871 24.811 1.00 87.62 166 GLU A O 1
ATOM 1307 N N . LYS A 1 167 ? -3.682 1.544 24.135 1.00 84.06 167 LYS A N 1
ATOM 1308 C CA . LYS A 1 167 ? -3.332 1.117 22.777 1.00 84.06 167 LYS A CA 1
ATOM 1309 C C . LYS A 1 167 ? -2.860 2.255 21.869 1.00 84.06 167 LYS A C 1
ATOM 1311 O O . LYS A 1 167 ? -2.384 1.969 20.781 1.00 84.06 167 LYS A O 1
ATOM 1316 N N . GLY A 1 168 ? -3.033 3.521 22.252 1.00 82.31 168 GLY A N 1
ATOM 1317 C CA . GLY A 1 168 ? -2.506 4.676 21.509 1.00 82.31 168 GLY A CA 1
ATOM 1318 C C . GLY A 1 168 ? -3.139 4.950 20.135 1.00 82.31 168 GLY A C 1
ATOM 1319 O O . GLY A 1 168 ? -2.905 6.004 19.549 1.00 82.31 168 GLY A O 1
ATOM 1320 N N . HIS A 1 169 ? -3.992 4.067 19.607 1.00 83.69 169 HIS A N 1
ATOM 1321 C CA . HIS A 1 169 ? -4.536 4.222 18.260 1.00 83.69 169 HIS A CA 1
ATOM 1322 C C . HIS A 1 169 ? -5.440 5.453 18.116 1.00 83.69 169 HIS A C 1
ATOM 1324 O O . HIS A 1 169 ? -6.381 5.675 18.874 1.00 83.69 169 HIS A O 1
ATOM 1330 N N . SER A 1 170 ? -5.244 6.218 17.041 1.00 84.88 170 SER A N 1
ATOM 1331 C CA . SER A 1 170 ? -6.107 7.366 16.720 1.00 84.88 170 SER A CA 1
ATOM 1332 C C . SER A 1 170 ? -7.524 6.964 16.282 1.00 84.88 170 SER A C 1
ATOM 1334 O O . SER A 1 170 ? -8.482 7.741 16.421 1.00 84.88 170 SER A O 1
ATOM 1336 N N . ARG A 1 171 ? -7.663 5.770 15.693 1.00 85.69 171 ARG A N 1
ATOM 1337 C CA . ARG A 1 171 ? -8.909 5.243 15.123 1.00 85.69 171 ARG A CA 1
ATOM 1338 C C . ARG A 1 171 ? -9.075 3.794 15.540 1.00 85.69 171 ARG A C 1
ATOM 1340 O O . ARG A 1 171 ? -8.162 3.005 15.352 1.00 85.69 171 ARG A O 1
ATOM 1347 N N . VAL A 1 172 ? -10.254 3.464 16.051 1.00 88.06 172 VAL A N 1
ATOM 1348 C CA . VAL A 1 172 ? -10.581 2.108 16.493 1.00 88.06 172 VAL A CA 1
ATOM 1349 C C . VAL A 1 172 ? -11.740 1.577 15.647 1.00 88.06 172 VAL A C 1
ATOM 1351 O O . VAL A 1 172 ? -12.787 2.236 15.581 1.00 88.06 172 VAL A O 1
ATOM 1354 N N . PRO A 1 173 ? -11.576 0.435 14.961 1.00 88.56 173 PRO A N 1
ATOM 1355 C CA . PRO A 1 173 ? -12.648 -0.217 14.221 1.00 88.56 173 PRO A CA 1
ATOM 1356 C C . PRO A 1 173 ? -13.794 -0.650 15.133 1.00 88.56 173 PRO A C 1
ATOM 1358 O O . PRO A 1 173 ? -13.583 -1.087 16.265 1.00 88.56 173 PRO A O 1
ATOM 1361 N N . VAL A 1 174 ? -15.015 -0.547 14.611 1.00 88.69 174 VAL A N 1
ATOM 1362 C CA . VAL A 1 174 ? -16.234 -0.988 15.286 1.00 88.69 174 VAL A CA 1
ATOM 1363 C C . VAL A 1 174 ? -16.897 -2.085 14.477 1.00 88.69 174 VAL A C 1
ATOM 1365 O O . VAL A 1 174 ? -17.207 -1.883 13.297 1.00 88.69 174 VAL A O 1
ATOM 1368 N N . TYR A 1 175 ? -17.152 -3.213 15.129 1.00 89.38 175 TYR A N 1
ATOM 1369 C CA . TYR A 1 175 ? -17.822 -4.365 14.541 1.00 89.38 175 TYR A CA 1
ATOM 1370 C C . TYR A 1 175 ? -19.206 -4.602 15.150 1.00 89.38 175 TYR A C 1
ATOM 1372 O O . TYR A 1 175 ? -19.563 -4.011 16.172 1.00 89.38 175 TYR A O 1
ATOM 1380 N N . TYR A 1 176 ? -19.996 -5.458 14.505 1.00 88.69 176 TYR A N 1
ATOM 1381 C CA . TYR A 1 176 ? -21.268 -5.943 15.038 1.00 88.69 176 TYR A CA 1
ATOM 1382 C C . TYR A 1 176 ? -21.320 -7.457 14.990 1.00 88.69 176 TYR A C 1
ATOM 1384 O O . TYR A 1 176 ? -21.181 -8.038 13.913 1.00 88.69 176 TYR A O 1
ATOM 1392 N N . ASP A 1 177 ? -21.582 -8.051 16.154 1.00 87.50 177 ASP A N 1
ATOM 1393 C CA . ASP A 1 177 ? -21.702 -9.494 16.392 1.00 87.50 177 ASP A CA 1
ATOM 1394 C C . ASP A 1 177 ? -20.371 -10.252 16.217 1.00 87.50 177 ASP A C 1
ATOM 1396 O O . ASP A 1 177 ? -19.857 -10.836 17.167 1.00 87.50 177 ASP A O 1
ATOM 1400 N N . GLN A 1 178 ? -19.743 -10.155 15.043 1.00 85.56 178 GLN A N 1
ATOM 1401 C CA . GLN A 1 178 ? -18.465 -10.791 14.713 1.00 85.56 178 GLN A CA 1
ATOM 1402 C C . GLN A 1 178 ? -17.383 -9.754 14.407 1.00 85.56 178 GLN A C 1
ATOM 1404 O O . GLN A 1 178 ? -17.653 -8.757 13.738 1.00 85.56 178 GLN A O 1
ATOM 1409 N N . SER A 1 179 ? -16.140 -10.008 14.833 1.00 83.12 179 SER A N 1
ATOM 1410 C CA . SER A 1 179 ? -14.995 -9.111 14.598 1.00 83.12 179 SER A CA 1
ATOM 1411 C C . SER A 1 179 ? -14.660 -8.914 13.116 1.00 83.12 179 SER A C 1
ATOM 1413 O O . SER A 1 179 ? -14.077 -7.895 12.755 1.00 83.12 179 SER A O 1
ATOM 1415 N N . THR A 1 180 ? -15.075 -9.835 12.244 1.00 82.44 180 THR A N 1
ATOM 1416 C CA . THR A 1 180 ? -14.930 -9.729 10.786 1.00 82.44 180 THR A CA 1
ATOM 1417 C C . THR A 1 180 ? -15.968 -8.797 10.149 1.00 82.44 180 THR A C 1
ATOM 1419 O O . THR A 1 180 ? -15.768 -8.301 9.039 1.00 82.44 180 THR A O 1
ATOM 1422 N N . ASN A 1 181 ? -17.059 -8.475 10.851 1.00 85.50 181 ASN A N 1
ATOM 1423 C CA . ASN A 1 181 ? -18.120 -7.600 10.361 1.00 85.50 181 ASN A CA 1
ATOM 1424 C C . ASN A 1 181 ? -17.925 -6.144 10.817 1.00 85.50 181 ASN A C 1
ATOM 1426 O O . ASN A 1 181 ? -18.610 -5.641 11.713 1.00 85.50 181 ASN A O 1
ATOM 1430 N N . ILE A 1 182 ? -16.977 -5.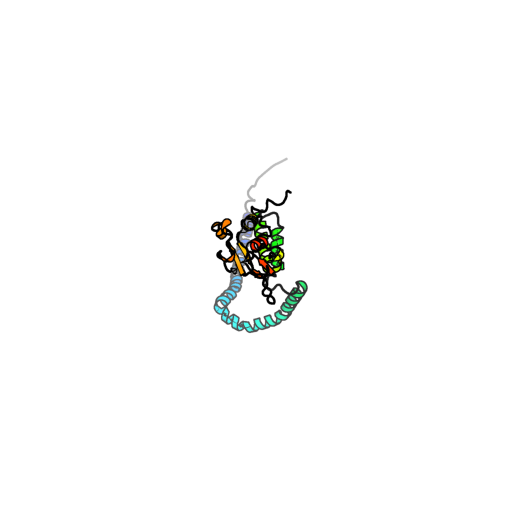450 10.185 1.00 85.00 182 ILE A N 1
ATOM 1431 C CA . ILE A 1 182 ? -16.662 -4.050 10.495 1.00 85.00 182 ILE A CA 1
ATOM 1432 C C . ILE A 1 182 ? -17.704 -3.105 9.875 1.00 85.00 182 ILE A C 1
ATOM 1434 O O . ILE A 1 182 ? -17.825 -2.994 8.654 1.00 85.00 182 ILE A O 1
ATOM 1438 N N . ILE A 1 183 ? -18.414 -2.356 10.722 1.00 84.25 183 ILE A N 1
ATOM 1439 C CA . ILE A 1 183 ? -19.417 -1.355 10.313 1.00 84.25 183 ILE A CA 1
ATOM 1440 C C . ILE A 1 183 ? -18.765 0.007 10.048 1.00 84.25 183 ILE A C 1
ATOM 1442 O O . ILE A 1 183 ? -19.192 0.774 9.177 1.00 84.25 183 ILE A O 1
ATOM 1446 N N . GLY A 1 184 ? -17.738 0.345 10.824 1.00 84.56 184 GLY A N 1
ATOM 1447 C CA . GLY A 1 184 ? -17.134 1.667 10.779 1.00 84.56 184 GLY A CA 1
ATOM 1448 C C . GLY A 1 184 ? -15.955 1.809 11.720 1.00 84.56 184 GLY A C 1
ATOM 1449 O O . GLY A 1 184 ? -15.384 0.827 12.181 1.00 84.56 184 GLY A O 1
ATOM 1450 N N . MET A 1 185 ? -15.585 3.055 11.994 1.00 86.50 185 MET A N 1
ATOM 1451 C CA . MET A 1 185 ? -14.518 3.382 12.932 1.00 86.50 185 MET A CA 1
ATOM 1452 C C . MET A 1 185 ? -14.931 4.534 13.832 1.00 86.50 185 MET A C 1
ATOM 1454 O O . MET A 1 185 ? -15.664 5.444 13.425 1.00 86.50 185 MET A O 1
ATOM 1458 N N . ILE A 1 186 ? -14.388 4.522 15.039 1.00 87.94 186 ILE A N 1
ATOM 1459 C CA . ILE A 1 186 ? -14.501 5.607 16.001 1.00 87.94 186 ILE A CA 1
ATOM 1460 C C . ILE A 1 186 ? -13.173 6.339 16.079 1.00 87.94 186 ILE A C 1
ATOM 1462 O O . ILE A 1 186 ? -12.100 5.742 16.056 1.00 87.94 186 ILE A O 1
ATOM 1466 N N . LEU A 1 187 ? -13.260 7.662 16.172 1.00 87.44 187 LEU A N 1
ATOM 1467 C CA . LEU A 1 187 ? -12.116 8.487 16.516 1.00 87.44 187 LEU A CA 1
ATOM 1468 C C . LEU A 1 187 ? -11.988 8.551 18.033 1.00 87.44 187 LEU A C 1
ATOM 1470 O O . LEU A 1 187 ? -12.919 9.006 18.697 1.00 87.44 187 LEU A O 1
ATOM 1474 N N . VAL A 1 188 ? -10.822 8.187 18.565 1.00 87.69 188 VAL A N 1
ATOM 1475 C CA . VAL A 1 188 ? -10.584 8.180 20.019 1.00 87.69 188 VAL A CA 1
ATOM 1476 C C . VAL A 1 188 ? -10.767 9.570 20.630 1.00 87.69 188 VAL A C 1
ATOM 1478 O O . VAL A 1 188 ? -11.333 9.703 21.709 1.00 87.69 188 VAL A O 1
ATOM 1481 N N . LYS A 1 189 ? -10.447 10.642 19.894 1.00 85.94 189 LYS A N 1
ATOM 1482 C CA . LYS A 1 189 ? -10.712 12.018 20.350 1.00 85.94 189 LYS A CA 1
ATOM 1483 C C . LYS A 1 189 ? -12.196 12.322 20.616 1.00 85.94 189 LYS A C 1
ATOM 1485 O O . LYS A 1 189 ? -12.492 13.202 21.414 1.00 85.94 189 LYS A O 1
ATOM 1490 N N . ASN A 1 190 ? -13.127 11.614 19.967 1.00 84.94 190 ASN A N 1
ATOM 1491 C CA . ASN A 1 190 ? -14.564 11.769 20.228 1.00 84.94 190 ASN A CA 1
ATOM 1492 C C . ASN A 1 190 ? -14.976 11.081 21.540 1.00 84.94 190 ASN A C 1
ATOM 1494 O O . ASN A 1 190 ? -16.051 11.354 22.063 1.00 84.94 190 ASN A O 1
ATOM 1498 N N . LEU A 1 191 ? -14.134 10.195 22.078 1.00 84.31 191 LEU A N 1
ATOM 1499 C CA . LEU A 1 191 ? -14.364 9.558 23.373 1.00 84.31 191 LEU A CA 1
ATOM 1500 C C . LEU A 1 191 ? -14.049 10.504 24.531 1.00 84.31 191 LEU A C 1
ATOM 1502 O O . LEU A 1 191 ? -14.645 10.370 25.591 1.00 84.31 191 LEU A O 1
ATOM 1506 N N . LEU A 1 192 ? -13.210 11.523 24.308 1.00 81.94 192 LEU A N 1
ATOM 1507 C CA . LEU A 1 192 ? -12.874 12.538 25.315 1.00 81.94 192 LEU A CA 1
ATOM 1508 C C . LEU A 1 192 ? -14.091 13.341 25.797 1.00 81.94 192 LEU A C 1
ATOM 1510 O O . LEU A 1 192 ? -14.062 13.901 26.887 1.00 81.94 192 LEU A O 1
ATOM 1514 N N . THR A 1 193 ? -15.158 13.416 24.996 1.00 80.38 193 THR A N 1
ATOM 1515 C CA . THR A 1 193 ? -16.402 14.106 25.370 1.00 80.38 193 THR A CA 1
ATOM 1516 C C . THR A 1 193 ? -17.394 13.209 26.111 1.00 80.38 193 THR A C 1
ATOM 1518 O O . THR A 1 193 ? -18.458 13.684 26.498 1.00 80.38 193 THR A O 1
ATOM 1521 N N . THR A 1 194 ? -17.086 11.920 26.279 1.00 80.88 194 THR A N 1
ATOM 1522 C CA . THR A 1 194 ? -17.974 10.926 26.895 1.00 80.88 194 THR A CA 1
ATOM 1523 C C . THR A 1 194 ? -17.452 10.575 28.283 1.00 80.88 194 THR A C 1
ATOM 1525 O O . THR A 1 194 ? -16.284 10.218 28.435 1.00 80.88 194 THR A O 1
ATOM 1528 N N . HIS A 1 195 ? -18.297 10.664 29.312 1.00 82.00 195 HIS A N 1
ATOM 1529 C CA . HIS A 1 195 ? -17.877 10.305 30.664 1.00 82.00 195 HIS A CA 1
ATOM 1530 C C . HIS A 1 195 ? -17.998 8.787 30.880 1.00 82.00 195 HIS A C 1
ATOM 1532 O O . HIS A 1 195 ? -19.031 8.206 30.550 1.00 82.00 195 HIS A O 1
ATOM 1538 N N . PRO A 1 196 ? -17.000 8.133 31.510 1.00 79.25 196 PRO A N 1
ATOM 1539 C CA . PRO A 1 196 ? -17.046 6.691 31.788 1.00 79.25 196 PRO A CA 1
ATOM 1540 C C . PRO A 1 196 ? -18.192 6.285 32.721 1.00 79.25 196 PRO A C 1
ATOM 1542 O O . PRO A 1 196 ? -18.568 5.119 32.755 1.00 79.25 196 PRO A O 1
ATOM 1545 N N . ALA A 1 197 ? -18.716 7.227 33.509 1.00 77.88 197 ALA A N 1
ATOM 1546 C CA . ALA A 1 197 ? -19.808 6.984 34.447 1.00 77.88 197 ALA A CA 1
ATOM 1547 C C . ALA A 1 197 ? -21.170 6.812 33.754 1.00 77.88 197 ALA A C 1
ATOM 1549 O O . ALA A 1 197 ? -22.072 6.226 34.344 1.00 77.88 197 ALA A O 1
ATOM 1550 N N . ASP A 1 198 ? -21.309 7.294 32.516 1.00 81.19 198 ASP A N 1
ATOM 1551 C CA . ASP A 1 198 ? -22.573 7.245 31.776 1.00 81.19 198 ASP A CA 1
ATOM 1552 C C . ASP A 1 198 ? -22.815 5.870 31.129 1.00 81.19 198 ASP A C 1
ATOM 1554 O O . ASP A 1 198 ? -23.903 5.626 30.608 1.00 81.19 198 ASP A O 1
ATOM 1558 N N . GLU A 1 199 ? -21.804 4.983 31.130 1.00 80.75 199 GLU A N 1
ATOM 1559 C CA . GLU A 1 199 ? -21.817 3.667 30.467 1.00 80.75 199 GLU A CA 1
ATOM 1560 C C . GLU A 1 199 ? -22.426 3.716 29.056 1.00 80.75 199 GLU A C 1
ATOM 1562 O O . GLU A 1 199 ? -23.146 2.810 28.617 1.00 80.75 199 GLU A O 1
ATOM 1567 N N . ALA A 1 200 ? -22.164 4.816 28.347 1.00 83.12 200 ALA A N 1
ATOM 1568 C CA . ALA A 1 200 ? -22.786 5.080 27.068 1.00 83.12 200 ALA A CA 1
ATOM 1569 C C . ALA A 1 200 ? -22.388 3.975 26.072 1.00 83.12 200 ALA A C 1
ATOM 1571 O O . ALA A 1 200 ? -21.211 3.599 25.996 1.00 83.12 200 ALA A O 1
ATOM 1572 N N . PRO A 1 201 ? -23.346 3.406 25.325 1.00 83.44 201 PRO A N 1
ATOM 1573 C CA . PRO A 1 201 ? -23.032 2.362 24.365 1.00 83.44 201 PRO A CA 1
ATOM 1574 C C . PRO A 1 201 ? -22.228 2.949 23.202 1.00 83.44 201 PRO A C 1
ATOM 1576 O O . PRO A 1 201 ? -22.467 4.079 22.789 1.00 83.44 201 PRO A O 1
ATOM 1579 N N . VAL A 1 202 ? -21.334 2.166 22.605 1.00 83.94 202 VAL A N 1
ATOM 1580 C CA . VAL A 1 202 ? -20.465 2.597 21.492 1.00 83.94 202 VAL A CA 1
ATOM 1581 C C . VAL A 1 202 ? -21.258 3.229 20.333 1.00 83.94 202 VAL A C 1
ATOM 1583 O O . VAL A 1 202 ? -20.819 4.216 19.741 1.00 83.94 202 VAL A O 1
ATOM 1586 N N . LYS A 1 203 ? -22.486 2.758 20.078 1.00 82.88 203 LYS A N 1
ATOM 1587 C CA . LYS A 1 203 ? -23.427 3.349 19.105 1.00 82.88 203 LYS A CA 1
ATOM 1588 C C . LYS A 1 203 ? -23.817 4.816 19.346 1.00 82.88 203 LYS A C 1
ATOM 1590 O O . LYS A 1 203 ? -24.305 5.454 18.417 1.00 82.88 203 LYS A O 1
ATOM 1595 N N . SER A 1 204 ? -23.705 5.337 20.573 1.00 79.00 204 SER A N 1
ATOM 1596 C CA . SER A 1 204 ? -24.064 6.731 20.879 1.00 79.00 204 SER A CA 1
ATOM 1597 C C . SER A 1 204 ? -22.976 7.717 20.464 1.00 79.00 204 SER A C 1
ATOM 1599 O O . SER A 1 204 ? -23.224 8.920 20.415 1.00 79.00 204 SER A O 1
ATOM 1601 N N . VAL A 1 205 ? -21.776 7.218 20.165 1.00 81.88 205 VAL A N 1
ATOM 1602 C CA . VAL A 1 205 ? -20.664 8.005 19.641 1.00 81.88 205 VAL A CA 1
ATOM 1603 C C . VAL A 1 205 ? -20.759 8.053 18.118 1.00 81.88 205 VAL A C 1
ATOM 1605 O O . VAL A 1 205 ? -21.196 7.105 17.470 1.00 81.88 205 VAL A O 1
ATOM 1608 N N . THR A 1 206 ? -20.333 9.163 17.514 1.00 81.25 206 THR A N 1
ATOM 1609 C CA . THR A 1 206 ? -20.294 9.310 16.055 1.00 81.25 206 THR A CA 1
ATOM 1610 C C . THR A 1 206 ? -19.368 8.271 15.417 1.00 81.25 206 THR A C 1
ATOM 1612 O O . THR A 1 206 ? -18.149 8.458 15.366 1.00 81.25 206 THR A O 1
ATOM 1615 N N . ILE A 1 207 ? -19.962 7.206 14.880 1.00 82.38 207 ILE A N 1
ATOM 1616 C CA . ILE A 1 207 ? -19.278 6.211 14.054 1.00 82.38 207 ILE A CA 1
ATOM 1617 C C . ILE A 1 207 ? -19.137 6.786 12.646 1.00 82.38 207 ILE A C 1
ATOM 1619 O O . ILE A 1 207 ? -20.117 7.126 11.978 1.00 82.38 207 ILE A O 1
ATOM 1623 N N . ARG A 1 208 ? -17.896 6.911 12.179 1.00 80.00 208 ARG A N 1
ATOM 1624 C CA . ARG A 1 208 ? -17.608 7.356 10.818 1.00 80.00 208 ARG A CA 1
ATOM 1625 C C . ARG A 1 208 ? -17.520 6.123 9.925 1.00 80.00 208 ARG A C 1
ATOM 1627 O O . ARG A 1 208 ? -16.850 5.151 10.272 1.00 80.00 208 ARG A O 1
ATOM 1634 N N . LYS A 1 209 ? -18.190 6.164 8.768 1.00 73.94 209 LYS A N 1
ATOM 1635 C CA . LYS A 1 209 ? -18.036 5.118 7.746 1.00 73.94 209 LYS A CA 1
ATOM 1636 C C . LYS A 1 209 ? -16.562 4.973 7.381 1.00 73.94 209 LYS A C 1
ATOM 1638 O O . LYS A 1 209 ? -15.853 5.983 7.324 1.00 73.94 209 LYS A O 1
ATOM 1643 N N . ILE A 1 210 ? -16.137 3.735 7.123 1.00 67.81 210 ILE A N 1
ATOM 1644 C CA . ILE A 1 210 ? -14.789 3.437 6.639 1.00 67.81 210 ILE A CA 1
ATOM 1645 C C . ILE A 1 210 ? -14.564 4.278 5.388 1.00 67.81 210 ILE A C 1
ATOM 1647 O O . ILE A 1 210 ? -15.300 4.190 4.403 1.00 67.81 210 ILE A O 1
ATOM 1651 N N . LEU A 1 211 ? -13.603 5.185 5.477 1.00 54.66 211 LEU A N 1
ATOM 1652 C CA . LEU A 1 211 ? -13.234 6.012 4.349 1.00 54.66 211 LEU A CA 1
ATOM 1653 C C . LEU A 1 211 ? -12.272 5.213 3.482 1.00 54.66 211 LEU A C 1
ATOM 1655 O O . LEU A 1 211 ? -11.512 4.399 3.990 1.00 54.66 211 LEU A O 1
ATOM 1659 N N . ARG A 1 212 ? -12.317 5.464 2.173 1.00 51.47 212 ARG A N 1
ATOM 1660 C CA . ARG A 1 212 ? -11.648 4.700 1.103 1.00 51.47 212 ARG A CA 1
ATOM 1661 C C . ARG A 1 212 ? -10.152 4.411 1.305 1.00 51.47 212 ARG A C 1
ATOM 1663 O O . ARG A 1 212 ? -9.610 3.590 0.582 1.00 51.47 212 ARG A O 1
ATOM 1670 N N . TYR A 1 213 ? -9.511 5.121 2.224 1.00 50.12 213 TYR A N 1
ATOM 1671 C CA . TYR A 1 213 ? -8.098 5.025 2.571 1.00 50.12 213 TYR A CA 1
ATOM 1672 C C . TYR A 1 213 ? -7.776 3.975 3.643 1.00 50.12 213 TYR A C 1
ATOM 1674 O O . TYR A 1 213 ? -6.614 3.634 3.792 1.00 50.12 213 TYR A O 1
ATOM 1682 N N . ILE A 1 214 ? -8.775 3.451 4.360 1.00 55.50 214 ILE A N 1
ATOM 1683 C CA . ILE A 1 214 ? -8.631 2.220 5.142 1.00 55.50 214 ILE A CA 1
ATOM 1684 C C . ILE A 1 214 ? -9.310 1.125 4.334 1.00 55.50 214 ILE A C 1
ATOM 1686 O O . ILE A 1 214 ? -10.540 1.045 4.275 1.00 55.50 214 ILE A O 1
ATOM 1690 N N . ILE A 1 215 ? -8.508 0.342 3.613 1.00 59.03 215 ILE A N 1
ATOM 1691 C CA . ILE A 1 215 ? -9.035 -0.752 2.801 1.00 59.03 215 ILE A CA 1
ATOM 1692 C C . ILE A 1 215 ? -9.256 -1.918 3.749 1.00 59.03 215 ILE A C 1
ATOM 1694 O O . ILE A 1 215 ? -8.347 -2.669 4.082 1.00 59.03 215 ILE A O 1
ATOM 1698 N N . CYS A 1 216 ? -10.499 -2.060 4.188 1.00 56.81 216 CYS A N 1
ATOM 1699 C CA . CYS A 1 216 ? -10.972 -3.335 4.680 1.00 56.81 216 CYS A CA 1
ATOM 1700 C C . CYS A 1 216 ? -10.943 -4.294 3.485 1.00 56.81 216 CYS A C 1
ATOM 1702 O O . CYS A 1 216 ? -11.743 -4.152 2.553 1.00 56.81 216 CYS A O 1
ATOM 1704 N N . VAL A 1 217 ? -9.957 -5.192 3.452 1.00 59.44 217 VAL A N 1
ATOM 1705 C CA . VAL A 1 217 ? -9.847 -6.176 2.374 1.00 59.44 217 VAL A CA 1
ATOM 1706 C C . VAL A 1 217 ? -10.957 -7.193 2.601 1.00 59.44 217 VAL A C 1
ATOM 1708 O O . VAL A 1 217 ? -10.821 -8.092 3.425 1.00 59.44 217 VAL A O 1
ATOM 1711 N N . LYS A 1 218 ? -12.082 -7.006 1.907 1.00 56.62 218 LYS A N 1
ATOM 1712 C CA . LYS A 1 218 ? -13.122 -8.026 1.783 1.00 56.62 218 LYS A CA 1
ATOM 1713 C C . LYS A 1 218 ? -12.781 -8.922 0.603 1.00 56.62 218 LYS A C 1
ATOM 1715 O O . LYS A 1 218 ? -12.472 -8.417 -0.481 1.00 56.62 218 LYS A O 1
ATOM 1720 N N . LEU A 1 219 ? -12.812 -10.235 0.802 1.00 52.66 219 LEU A N 1
ATOM 1721 C CA . LEU A 1 219 ? -12.691 -11.172 -0.311 1.00 52.66 219 LEU A CA 1
ATOM 1722 C C . LEU A 1 219 ? -13.974 -11.105 -1.141 1.00 52.66 219 LEU A C 1
ATOM 1724 O O . LEU A 1 219 ? -15.063 -10.974 -0.604 1.00 52.66 219 LEU A O 1
ATOM 1728 N N . ALA A 1 220 ? -13.862 -11.181 -2.466 1.00 50.59 220 ALA A N 1
ATOM 1729 C CA . ALA A 1 220 ? -15.019 -11.049 -3.358 1.00 50.59 220 ALA A CA 1
ATOM 1730 C C . ALA A 1 220 ? -16.107 -12.125 -3.136 1.00 50.59 220 ALA A C 1
ATOM 1732 O O . ALA A 1 220 ? -17.222 -11.967 -3.625 1.00 50.59 220 ALA A O 1
ATOM 1733 N N . GLU A 1 221 ? -15.782 -13.195 -2.407 1.00 54.94 221 GLU A N 1
ATOM 1734 C CA . GLU A 1 221 ? -16.681 -14.308 -2.090 1.00 54.94 221 GLU A CA 1
ATOM 1735 C C . GLU A 1 221 ? -17.221 -14.267 -0.646 1.00 54.94 221 GLU A C 1
ATOM 1737 O O . GLU A 1 221 ? -18.198 -14.953 -0.360 1.00 54.94 221 GLU A O 1
ATOM 1742 N N . GLU A 1 222 ? -16.672 -13.424 0.240 1.00 54.56 222 GLU A N 1
ATOM 1743 C CA . GLU A 1 222 ? -17.081 -13.321 1.648 1.00 54.56 222 GLU A CA 1
ATOM 1744 C C . GLU A 1 222 ? -17.260 -11.845 2.050 1.00 54.56 222 GLU A C 1
ATOM 1746 O O . GLU A 1 222 ? -16.363 -11.021 1.883 1.00 54.56 222 GLU A O 1
ATOM 1751 N N . GLU A 1 223 ? -18.412 -11.476 2.627 1.00 64.38 223 GLU A N 1
ATOM 1752 C CA . GLU A 1 223 ? -18.670 -10.107 3.125 1.00 64.38 223 GLU A CA 1
ATOM 1753 C C . GLU A 1 223 ? -17.835 -9.729 4.371 1.00 64.38 223 GLU A C 1
ATOM 1755 O O . GLU A 1 223 ? -18.083 -8.697 5.007 1.00 64.38 223 GLU A O 1
ATOM 1760 N N . GLU A 1 224 ? -16.821 -10.525 4.693 1.00 72.69 224 GLU A N 1
ATOM 1761 C CA . GLU A 1 224 ? -16.002 -10.461 5.894 1.00 72.69 224 GLU A CA 1
ATOM 1762 C C . GLU A 1 224 ? -14.687 -9.702 5.671 1.00 72.69 224 GLU A C 1
ATOM 1764 O O . GLU A 1 224 ? -14.054 -9.761 4.615 1.00 72.69 224 GLU A O 1
ATOM 1769 N N . ALA A 1 225 ? -14.282 -8.944 6.687 1.00 76.81 225 ALA A N 1
ATOM 1770 C CA . ALA A 1 225 ? -13.008 -8.245 6.734 1.00 76.81 225 ALA A CA 1
ATOM 1771 C C . ALA A 1 225 ? -11.861 -9.226 7.007 1.00 76.81 225 ALA A C 1
ATOM 1773 O O . ALA A 1 225 ? -11.839 -9.858 8.060 1.00 76.81 225 ALA A O 1
ATOM 1774 N N . VAL A 1 226 ? -10.870 -9.295 6.115 1.00 81.56 226 VAL A N 1
ATOM 1775 C CA . VAL A 1 226 ? -9.671 -10.130 6.329 1.00 81.56 226 VAL A CA 1
ATOM 1776 C C . VAL A 1 226 ? -8.580 -9.380 7.101 1.00 81.56 226 VAL A C 1
ATOM 1778 O O . VAL A 1 226 ? -7.833 -9.973 7.880 1.00 81.56 226 VAL A O 1
ATOM 1781 N N . GLY A 1 227 ? -8.497 -8.065 6.919 1.00 82.75 227 GLY A N 1
ATOM 1782 C CA . GLY A 1 227 ? -7.502 -7.232 7.580 1.00 82.75 227 GLY A CA 1
ATOM 1783 C C . GLY A 1 227 ? -7.715 -5.748 7.329 1.00 82.75 227 GLY A C 1
ATOM 1784 O O . GLY A 1 227 ? -8.608 -5.339 6.571 1.00 82.75 227 GLY A O 1
ATOM 1785 N N . ILE A 1 228 ? -6.893 -4.952 8.001 1.00 82.50 228 ILE A N 1
ATOM 1786 C CA . ILE A 1 228 ? -6.897 -3.495 7.936 1.00 82.50 228 ILE A CA 1
ATOM 1787 C C . ILE A 1 228 ? -5.552 -3.040 7.388 1.00 82.50 228 ILE A C 1
ATOM 1789 O O . ILE A 1 228 ? -4.512 -3.491 7.850 1.00 82.50 228 ILE A O 1
ATOM 1793 N N . ILE A 1 229 ? -5.599 -2.139 6.409 1.00 84.75 229 ILE A N 1
ATOM 1794 C CA . ILE A 1 229 ? -4.426 -1.415 5.924 1.00 84.75 229 ILE A CA 1
ATOM 1795 C C . ILE A 1 229 ? -4.632 0.081 6.140 1.00 84.75 229 ILE A C 1
ATOM 1797 O O . ILE A 1 229 ? -5.738 0.609 5.950 1.00 84.75 229 ILE A O 1
ATOM 1801 N N . THR A 1 230 ? -3.571 0.750 6.546 1.00 82.88 230 THR A N 1
ATOM 1802 C CA . THR A 1 230 ? -3.517 2.162 6.899 1.00 82.88 230 THR A CA 1
ATOM 1803 C C . THR A 1 230 ? -2.520 2.896 5.993 1.00 82.88 230 THR A C 1
ATOM 1805 O O . THR A 1 230 ? -1.909 2.298 5.105 1.00 82.88 230 THR A O 1
ATOM 1808 N N . MET A 1 231 ? -2.412 4.224 6.123 1.00 81.81 231 MET A N 1
ATOM 1809 C CA . MET A 1 231 ? -1.406 4.956 5.335 1.00 81.81 231 MET A CA 1
ATOM 1810 C C . MET A 1 231 ? -0.009 4.752 5.908 1.00 81.81 231 MET A C 1
ATOM 1812 O O . MET A 1 231 ? 0.966 4.870 5.180 1.00 81.81 231 MET A O 1
ATOM 1816 N N . GLU A 1 232 ? 0.060 4.458 7.195 1.00 82.06 232 GLU A N 1
ATOM 1817 C CA . GLU A 1 232 ? 1.249 4.168 7.963 1.00 82.06 232 GLU A CA 1
ATOM 1818 C C . GLU A 1 232 ? 1.929 2.922 7.378 1.00 82.06 232 GLU A C 1
ATOM 1820 O O . GLU A 1 232 ? 3.046 3.045 6.886 1.00 82.06 232 GLU A O 1
ATOM 1825 N N . ASP A 1 233 ? 1.192 1.819 7.207 1.00 84.12 233 ASP A N 1
ATOM 1826 C CA . ASP A 1 233 ? 1.697 0.588 6.569 1.00 84.12 233 ASP A CA 1
ATOM 1827 C C . ASP A 1 233 ? 2.232 0.839 5.141 1.00 84.12 233 ASP A C 1
ATOM 1829 O O . ASP A 1 233 ? 3.210 0.247 4.685 1.00 84.12 233 ASP A O 1
ATOM 1833 N N . ALA A 1 234 ? 1.589 1.749 4.396 1.00 84.69 234 ALA A N 1
ATOM 1834 C CA . ALA A 1 234 ? 2.029 2.116 3.050 1.00 84.69 234 ALA A CA 1
ATOM 1835 C C . ALA A 1 234 ? 3.303 2.979 3.054 1.00 84.69 234 ALA A C 1
ATOM 1837 O O . ALA A 1 234 ? 4.087 2.917 2.104 1.00 84.69 234 ALA A O 1
ATOM 1838 N N . ILE A 1 235 ? 3.497 3.807 4.085 1.00 86.06 235 ILE A N 1
ATOM 1839 C CA . ILE A 1 235 ? 4.705 4.619 4.254 1.00 86.06 235 ILE A CA 1
ATOM 1840 C C . ILE A 1 235 ? 5.854 3.741 4.751 1.00 86.06 235 ILE A C 1
ATOM 1842 O O . ILE A 1 235 ? 6.953 3.884 4.228 1.00 86.06 235 ILE A O 1
ATOM 1846 N N . GLU A 1 236 ? 5.613 2.809 5.670 1.00 84.81 236 GLU A N 1
ATOM 1847 C CA . GLU A 1 236 ? 6.605 1.818 6.108 1.00 84.81 236 GLU A CA 1
ATOM 1848 C C . GLU A 1 236 ? 7.126 0.999 4.930 1.00 84.81 236 GLU A C 1
ATOM 1850 O O . GLU A 1 236 ? 8.333 0.892 4.729 1.00 84.81 236 GLU A O 1
ATOM 1855 N N . GLU A 1 237 ? 6.232 0.524 4.058 1.00 85.38 237 GLU A N 1
ATOM 1856 C CA . GLU A 1 237 ? 6.646 -0.188 2.847 1.00 85.38 237 GLU A CA 1
ATOM 1857 C C . GLU A 1 237 ? 7.468 0.699 1.897 1.00 85.38 237 GLU A C 1
ATOM 1859 O O . GLU A 1 237 ? 8.402 0.239 1.237 1.00 85.38 237 GLU A O 1
ATOM 1864 N N . LEU A 1 238 ? 7.123 1.986 1.803 1.00 87.81 238 LEU A N 1
ATOM 1865 C CA . LEU A 1 238 ? 7.832 2.938 0.953 1.00 87.81 238 LEU A CA 1
ATOM 1866 C C . LEU A 1 238 ? 9.222 3.278 1.504 1.00 87.81 238 LEU A C 1
ATOM 1868 O O . LEU A 1 238 ? 10.159 3.448 0.723 1.00 87.81 238 LEU A O 1
ATOM 1872 N N . LEU A 1 239 ? 9.342 3.413 2.823 1.00 86.50 239 LEU A N 1
ATOM 1873 C CA . LEU A 1 239 ? 10.584 3.754 3.512 1.00 86.50 239 LEU A CA 1
ATOM 1874 C C . LEU A 1 239 ? 11.446 2.525 3.814 1.00 86.50 239 LEU A C 1
ATOM 1876 O O . LEU A 1 239 ? 12.641 2.690 4.030 1.00 86.50 239 LEU A O 1
ATOM 1880 N N . GLN A 1 240 ? 10.874 1.317 3.754 1.00 81.25 240 GLN A N 1
ATOM 1881 C CA . GLN A 1 240 ? 11.515 0.051 4.135 1.00 81.25 240 GLN A CA 1
ATOM 1882 C C . GLN A 1 240 ? 12.033 0.066 5.586 1.00 81.25 240 GLN A C 1
ATOM 1884 O O . GLN A 1 240 ? 13.000 -0.617 5.920 1.00 81.25 240 GLN A O 1
ATOM 1889 N N . GLU A 1 241 ? 11.387 0.858 6.440 1.00 79.12 241 GLU A N 1
ATOM 1890 C CA . GLU A 1 241 ? 11.699 1.040 7.856 1.00 79.12 241 GLU A CA 1
ATOM 1891 C C . GLU A 1 241 ? 10.383 1.025 8.641 1.00 79.12 241 GLU A C 1
ATOM 1893 O O . GLU A 1 241 ? 9.393 1.603 8.185 1.00 79.12 241 GLU A O 1
ATOM 1898 N N . GLU A 1 242 ? 10.374 0.374 9.807 1.00 69.06 242 GLU A N 1
ATOM 1899 C CA . GLU A 1 242 ? 9.247 0.457 10.742 1.00 69.06 242 GLU A CA 1
ATOM 1900 C C . GLU A 1 242 ? 9.179 1.871 11.321 1.00 69.06 242 GLU A C 1
ATOM 1902 O O . GLU A 1 242 ? 10.191 2.430 11.768 1.00 69.06 242 GLU A O 1
ATOM 1907 N N . ILE A 1 243 ? 7.988 2.468 11.311 1.00 66.19 243 ILE A N 1
ATOM 1908 C CA . ILE A 1 243 ? 7.784 3.766 11.941 1.00 66.19 243 ILE A CA 1
ATOM 1909 C C . ILE A 1 243 ? 7.465 3.485 13.403 1.00 66.19 243 ILE A C 1
ATOM 1911 O O . ILE A 1 243 ? 6.316 3.273 13.770 1.00 66.19 243 ILE A O 1
ATOM 1915 N N . PHE A 1 244 ? 8.499 3.505 14.240 1.00 57.84 244 PHE A N 1
ATOM 1916 C CA . PHE A 1 244 ? 8.327 3.426 15.688 1.00 57.84 244 PHE A CA 1
ATOM 1917 C C . PHE A 1 244 ? 7.498 4.619 16.173 1.00 57.84 244 PHE A C 1
ATOM 1919 O O . PHE A 1 244 ? 7.925 5.773 16.035 1.00 57.84 244 PHE A O 1
ATOM 1926 N N . ASP A 1 245 ? 6.324 4.348 16.743 1.00 58.56 245 ASP A N 1
ATOM 1927 C CA . ASP A 1 245 ? 5.515 5.375 17.391 1.00 58.56 245 ASP A CA 1
ATOM 1928 C C . ASP A 1 245 ? 6.057 5.624 18.808 1.00 58.56 245 ASP A C 1
ATOM 1930 O O . ASP A 1 245 ? 6.706 4.778 19.429 1.00 58.56 245 ASP A O 1
ATOM 1934 N N . GLU A 1 246 ? 5.788 6.803 19.364 1.00 52.78 246 GLU A N 1
ATOM 1935 C CA . GLU A 1 246 ? 6.284 7.196 20.689 1.00 52.78 246 GLU A CA 1
ATOM 1936 C C . GLU A 1 246 ? 5.829 6.225 21.806 1.00 52.78 246 GLU A C 1
ATOM 1938 O O . GLU A 1 246 ? 6.458 6.159 22.866 1.00 52.78 246 GLU A O 1
ATOM 1943 N N . THR A 1 247 ? 4.767 5.443 21.570 1.00 55.44 247 THR A N 1
ATOM 1944 C CA . THR A 1 247 ? 4.212 4.435 22.490 1.00 55.44 247 THR A CA 1
ATOM 1945 C C . THR A 1 247 ? 4.905 3.069 22.479 1.00 55.44 247 THR A C 1
ATOM 1947 O O . THR A 1 247 ? 4.662 2.285 23.398 1.00 55.44 247 THR A O 1
ATOM 1950 N N . ASP A 1 248 ? 5.787 2.778 21.519 1.00 58.66 248 ASP A N 1
ATOM 1951 C CA . ASP A 1 248 ? 6.387 1.438 21.366 1.00 58.66 248 ASP A CA 1
ATOM 1952 C C . ASP A 1 248 ? 7.529 1.159 22.365 1.00 58.66 248 ASP A C 1
ATOM 1954 O O . ASP A 1 248 ? 7.957 0.023 22.552 1.00 58.66 248 ASP A O 1
ATOM 1958 N N . ASN A 1 249 ? 7.962 2.177 23.116 1.00 53.16 249 ASN A N 1
ATOM 1959 C CA . ASN A 1 249 ? 9.040 2.097 24.111 1.00 53.16 249 ASN A CA 1
ATOM 1960 C C . ASN A 1 249 ? 8.658 1.440 25.460 1.00 53.16 249 ASN A C 1
ATOM 1962 O O . ASN A 1 249 ? 9.407 1.567 26.431 1.00 53.16 249 ASN A O 1
ATOM 1966 N N . HIS A 1 250 ? 7.507 0.768 25.580 1.00 47.19 250 HIS A N 1
ATOM 1967 C CA . HIS A 1 250 ? 7.000 0.304 26.884 1.00 47.19 250 HIS A CA 1
ATOM 1968 C C . HIS A 1 250 ? 6.763 -1.206 27.054 1.00 47.19 250 HIS A C 1
ATOM 1970 O O . HIS A 1 250 ? 6.219 -1.601 28.085 1.00 47.19 250 HIS A O 1
ATOM 1976 N N . TYR A 1 251 ? 7.224 -2.062 26.136 1.00 49.78 251 TYR A N 1
ATOM 1977 C CA . TYR A 1 251 ? 7.035 -3.521 26.255 1.00 49.78 251 TYR A CA 1
ATOM 1978 C C . TYR A 1 251 ? 8.303 -4.380 26.120 1.00 49.78 251 TYR A C 1
ATOM 1980 O O . TYR A 1 251 ? 8.207 -5.566 25.823 1.00 49.78 251 TYR A O 1
ATOM 1988 N N . GLU A 1 252 ? 9.478 -3.839 26.434 1.00 41.25 252 GLU A N 1
ATOM 1989 C CA . GLU A 1 252 ? 10.681 -4.643 26.695 1.00 41.25 252 GLU A CA 1
ATOM 1990 C C . GLU A 1 252 ? 11.284 -4.245 28.044 1.00 41.25 252 GLU A C 1
ATOM 1992 O O . GLU A 1 252 ? 12.293 -3.562 28.090 1.00 41.25 252 GLU A O 1
ATOM 1997 N N . ASP A 1 253 ? 10.603 -4.582 29.142 1.00 39.41 253 ASP A N 1
ATOM 1998 C CA . ASP A 1 253 ? 11.212 -4.784 30.470 1.00 39.41 253 ASP A CA 1
ATOM 1999 C C . ASP A 1 253 ? 10.113 -5.165 31.481 1.00 39.41 253 ASP A C 1
ATOM 2001 O O . ASP A 1 253 ? 9.594 -4.320 32.215 1.00 39.41 253 ASP A O 1
ATOM 2005 N N . SER A 1 254 ? 9.711 -6.443 31.511 1.00 34.97 254 SER A N 1
ATOM 2006 C CA . SER A 1 254 ? 9.060 -7.110 32.662 1.00 34.97 254 SER A CA 1
ATOM 2007 C C . SER A 1 254 ? 9.093 -8.628 32.517 1.00 34.97 254 SER A C 1
ATOM 2009 O O . SER A 1 254 ? 8.567 -9.129 31.501 1.00 34.97 254 SER A O 1
#

Organism: NCBI:txid39325

Radius of gyration: 44.29 Å; chains: 1; bounding box: 134×54×93 Å

InterPro domains:
  IPR000644 CBS domain [PF00571] (146-192)
  IPR002550 CNNM, transmembrane domain [PF01595] (18-108)
  IPR002550 CNNM, transmembrane domain [PS51846] (1-122)
  IPR045095 Ancient conserved domain protein family [PTHR12064] (14-212)
  IPR046342 CBS domain superfamily [G3DSA:3.10.580.10] (121-218)
  IPR046342 CBS domain superfamily [SSF54631] (125-241)

Secondary structure (DSSP, 8-state):
---------SSSSSHHHHHHHHHHHHHHHHHHHHHHHHHHHHHHHHHHHHHHHHHHHHHHHHHHHHHHHHHHHHHHHHHHHHHHHHHH-S--SS---HHHHHHHHHHHHH-TTTS-HHHHHHHHHHHHHHHHTT--HHHHSEETTTS--EETTSB--HHHHHHHHHT--SEEEEEESEEEEEEEEEEGGGGGGS-GGG--BGGGS-PBPPPTTSEEEE-TT-SSEEEEE-HHHHHHHHHTS----TTGGGSS--